Protein 4AWL (pdb70)

CATH classification: 6.10.250.2430

Radius of gyration: 19.03 Å; Cα contacts (8 Å, |Δi|>4): 250; chains: 3; bounding box: 41×59×48 Å

Secondary structure (DSSP, 8-state):
---SSSS-TTTHHHHHHHHHHHHHHHHSS---SS--S-S-HHHHHHHHHS---GGGS-----/--GGGTS--HHHHHHHHHHTS-TT-EE-HHHHHHHHHHHHHHHHHHHHHHHHHHHHTT-SEE-HHHHHHHHHHTT-TTTHHHHHHHTSSS--/-----HHHHHHHHTTSSS--EE-SHHHHHHHHHHHHHHHHHHHHHHHHHHHTT-SEE-HHHHHHHHTT-GGGGGGTTT--

B-factor: mean 79.47, std 23.82, range [16.53, 189.35]

Nearest PDB structures (foldseek):
  4awl-assembly1_B  TM=1.011E+00  e=5.573E-15  Homo sapiens
  6y35-assembly1_B  TM=9.195E-01  e=6.150E-12  Aspergillus fumigatus A1163
  6y37-assembly1_B  TM=9.302E-01  e=1.128E-11  Aspergillus nidulans FGSC A4
  7cvo-assembly1_G-2  TM=9.791E-01  e=4.338E-11  Arabidopsis thaliana
  7c9o-assembly1_B  TM=9.803E-01  e=1.459E-10  Oryza sativa Japonica Group

Structure (mmCIF, N/CA/C/O backbone):
data_4AWL
#
_entry.id   4AWL
#
_cell.length_a   54.700
_cell.length_b   62.560
_cell.length_c   139.680
_cell.angle_alpha   90.00
_cell.angle_beta   90.00
_cell.angle_gamma   90.00
#
_symmetry.space_group_name_H-M   'P 21 21 21'
#
loop_
_entity.id
_entity.type
_entity.pdbx_description
1 polymer 'NUCLEAR TRANSCRIPTION FACTOR Y SUBUNIT ALPHA'
2 polymer 'NUCLEAR TRANSCRIPTION FACTOR Y SUBUNIT BETA'
3 polymer 'NUCLEAR TRANSCRIPTION FACTOR Y SUBUNIT GAMMA'
4 polymer 'HSP70 PROMOTER FRAGMENT'
5 polymer 'HSP70 PROMOTER FRAGMENT'
6 water water
#
loop_
_atom_site.group_PDB
_atom_site.id
_atom_site.type_symbol
_atom_site.label_atom_id
_atom_site.label_alt_id
_atom_site.label_comp_id
_atom_site.label_asym_id
_atom_site.label_entity_id
_atom_site.label_seq_id
_atom_site.pdbx_PDB_ins_code
_atom_site.Cartn_x
_atom_site.Cartn_y
_atom_site.Cartn_z
_atom_site.occupancy
_atom_site.B_iso_or_equiv
_atom_site.auth_seq_id
_atom_site.auth_comp_id
_atom_site.auth_asym_id
_atom_site.auth_atom_id
_atom_site.pdbx_PDB_model_num
ATOM 1 N N . MET A 1 1 ? -5.436 13.716 -3.340 1.00 124.44 232 MET A N 1
ATOM 2 C CA . MET A 1 1 ? -4.317 13.748 -4.274 1.00 118.61 232 MET A CA 1
ATOM 3 C C . MET A 1 1 ? -4.327 15.028 -5.102 1.00 120.39 232 MET A C 1
ATOM 4 O O . MET A 1 1 ? -5.033 15.124 -6.106 1.00 120.93 232 MET A O 1
ATOM 9 N N . GLU A 1 2 ? -3.538 16.009 -4.676 1.00 121.83 233 GLU A N 1
ATOM 10 C CA . GLU A 1 2 ? -3.454 17.285 -5.377 1.00 123.75 233 GLU A CA 1
ATOM 11 C C . GLU A 1 2 ? -2.582 18.277 -4.615 1.00 124.55 233 GLU A C 1
ATOM 12 O O . GLU A 1 2 ? -2.582 18.301 -3.384 1.00 127.21 233 GLU A O 1
ATOM 18 N N . GLU A 1 3 ? -1.840 19.094 -5.355 1.00 123.06 234 GLU A N 1
ATOM 19 C CA . GLU A 1 3 ? -0.963 20.090 -4.751 1.00 124.22 234 GLU A CA 1
ATOM 20 C C . GLU A 1 3 ? -0.425 21.059 -5.799 1.00 122.47 234 GLU A C 1
ATOM 21 O O . GLU A 1 3 ? -0.428 20.760 -6.994 1.00 118.40 234 GLU A O 1
ATOM 27 N N . PRO A 1 4 ? 0.036 22.219 -5.344 1.00 125.75 235 PRO A N 1
ATOM 28 C CA . PRO A 1 4 ? 0.580 23.239 -6.247 1.00 124.83 235 PRO A CA 1
ATOM 29 C C . PRO A 1 4 ? 2.099 23.190 -6.138 1.00 121.35 235 PRO A C 1
ATOM 30 O O . PRO A 1 4 ? 2.679 22.105 -6.075 1.00 117.34 235 PRO A O 1
ATOM 34 N N . LEU A 1 5 ? 2.734 24.358 -6.117 1.00 123.20 236 LEU A N 1
ATOM 35 C CA . LEU A 1 5 ? 4.189 24.448 -6.142 1.00 121.10 236 LEU A CA 1
ATOM 36 C C . LEU A 1 5 ? 4.796 23.978 -4.825 1.00 122.28 236 LEU A C 1
ATOM 37 O O . LEU A 1 5 ? 5.513 24.725 -4.159 1.00 126.91 236 LEU A O 1
ATOM 42 N N . TYR A 1 6 ? 4.504 22.736 -4.454 1.00 118.15 237 TYR A N 1
ATOM 43 C CA . TYR A 1 6 ? 5.033 22.152 -3.192 1.00 117.38 237 TYR A CA 1
ATOM 44 C C . TYR A 1 6 ? 5.809 20.899 -3.616 1.00 110.26 237 TYR A C 1
ATOM 45 O O . TYR A 1 6 ? 5.903 19.909 -2.889 1.00 108.24 237 TYR A O 1
ATOM 54 N N . VAL A 1 7 ? 6.332 20.979 -4.840 1.00 106.44 238 VAL A N 1
ATOM 55 C CA . VAL A 1 7 ? 6.974 19.912 -5.591 1.00 99.73 238 VAL A CA 1
ATOM 56 C C . VAL A 1 7 ? 8.005 20.633 -6.469 1.00 99.86 238 VAL A C 1
ATOM 57 O O . VAL A 1 7 ? 7.916 21.847 -6.653 1.00 103.78 238 VAL A O 1
ATOM 61 N N . ASN A 1 8 ? 8.977 19.904 -7.010 1.00 96.02 239 ASN A N 1
ATOM 62 C CA . ASN A 1 8 ? 9.954 20.504 -7.933 1.00 96.27 239 ASN A CA 1
ATOM 63 C C . ASN A 1 8 ? 9.189 21.395 -8.874 1.00 98.01 239 ASN A C 1
ATOM 64 O O . ASN A 1 8 ? 8.284 20.940 -9.579 1.00 95.83 239 ASN A O 1
ATOM 69 N N . ALA A 1 9 ? 9.541 22.685 -8.896 1.00 102.39 240 ALA A N 1
ATOM 70 C CA . ALA A 1 9 ? 9.059 23.658 -9.871 1.00 104.77 240 ALA A CA 1
ATOM 71 C C . ALA A 1 9 ? 9.154 23.103 -11.296 1.00 101.57 240 ALA A C 1
ATOM 72 O O . ALA A 1 9 ? 8.143 23.008 -12.000 1.00 100.70 240 ALA A O 1
ATOM 74 N N . LYS A 1 10 ? 10.360 22.718 -11.699 1.00 100.10 241 LYS A N 1
ATOM 75 C CA . LYS A 1 10 ? 10.615 22.208 -13.034 1.00 98.03 241 LYS A CA 1
ATOM 76 C C . LYS A 1 10 ? 9.621 21.125 -13.444 1.00 94.39 241 LYS A C 1
ATOM 77 O O . LYS A 1 10 ? 9.098 21.146 -14.561 1.00 94.55 241 LYS A O 1
ATOM 83 N N . GLN A 1 11 ? 9.347 20.204 -12.522 1.00 91.76 242 GLN A N 1
ATOM 84 C CA . GLN A 1 11 ? 8.591 18.979 -12.820 1.00 88.15 242 GLN A CA 1
ATOM 85 C C . GLN A 1 11 ? 7.073 19.096 -12.801 1.00 89.47 242 GLN A C 1
ATOM 86 O O . GLN A 1 11 ? 6.389 18.307 -13.465 1.00 87.87 242 GLN A O 1
ATOM 92 N N . TYR A 1 12 ? 6.564 20.056 -12.020 1.00 93.01 243 TYR A N 1
ATOM 93 C CA . TYR A 1 12 ? 5.127 20.212 -11.705 1.00 94.51 243 TYR A CA 1
ATOM 94 C C . TYR A 1 12 ? 4.133 19.811 -12.810 1.00 93.36 243 TYR A C 1
ATOM 95 O O . TYR A 1 12 ? 3.317 18.894 -12.617 1.00 91.37 243 TYR A O 1
ATOM 104 N N . HIS A 1 13 ? 4.202 20.499 -13.953 1.00 94.56 244 HIS A N 1
ATOM 105 C CA . HIS A 1 13 ? 3.172 20.353 -14.974 1.00 94.85 244 HIS A CA 1
ATOM 106 C C . HIS A 1 13 ? 3.120 18.953 -15.576 1.00 90.39 244 HIS A C 1
ATOM 107 O O . HIS A 1 13 ? 2.039 18.442 -15.879 1.00 90.75 244 HIS A O 1
ATOM 114 N N . ARG A 1 14 ? 4.281 18.335 -15.752 1.00 86.43 245 ARG A N 1
ATOM 115 C CA . ARG A 1 14 ? 4.304 16.965 -16.220 1.00 82.32 245 ARG A CA 1
ATOM 116 C C . ARG A 1 14 ? 3.597 16.046 -15.242 1.00 79.95 245 ARG A C 1
ATOM 117 O O . ARG A 1 14 ? 2.683 15.315 -15.630 1.00 79.96 245 ARG A O 1
ATOM 125 N N . ILE A 1 15 ? 3.983 16.093 -13.973 1.00 78.32 246 ILE A N 1
ATOM 126 C CA . ILE A 1 15 ? 3.367 15.204 -13.007 1.00 76.44 246 ILE A CA 1
ATOM 127 C C . ILE A 1 15 ? 1.868 15.242 -13.221 1.00 79.13 246 ILE A C 1
ATOM 128 O O . ILE A 1 15 ? 1.197 14.202 -13.257 1.00 78.05 246 ILE A O 1
ATOM 133 N N . LEU A 1 16 ? 1.370 16.458 -13.404 1.00 83.03 247 LEU A N 1
ATOM 134 C CA . LEU A 1 16 ? -0.038 16.710 -13.576 1.00 86.60 247 LEU A CA 1
ATOM 135 C C . LEU A 1 16 ? -0.650 15.984 -14.744 1.00 86.04 247 LEU A C 1
ATOM 136 O O . LEU A 1 16 ? -1.673 15.334 -14.589 1.00 87.19 247 LEU A O 1
ATOM 141 N N . LYS A 1 17 ? -0.053 16.098 -15.919 1.00 85.14 248 LYS A N 1
ATOM 142 C CA . LYS A 1 17 ? -0.638 15.414 -17.053 1.00 85.83 248 LYS A CA 1
ATOM 143 C C . LYS A 1 17 ? -0.487 13.903 -16.913 1.00 81.95 248 LYS A C 1
ATOM 144 O O . LYS A 1 17 ? -1.354 13.146 -17.334 1.00 82.86 248 LYS A O 1
ATOM 150 N N . ARG A 1 18 ? 0.598 13.461 -16.292 1.00 78.47 249 ARG A N 1
ATOM 151 C CA . ARG A 1 18 ? 0.785 12.029 -16.066 1.00 75.12 249 ARG A CA 1
ATOM 152 C C . ARG A 1 18 ? -0.217 11.455 -15.075 1.00 76.13 249 ARG A C 1
ATOM 153 O O . ARG A 1 18 ? -0.578 10.283 -15.176 1.00 75.14 249 ARG A O 1
ATOM 161 N N . ARG A 1 19 ? -0.664 12.275 -14.124 1.00 78.71 250 ARG A N 1
ATOM 162 C CA . ARG A 1 19 ? -1.822 11.927 -13.313 1.00 80.84 250 ARG A CA 1
ATOM 163 C C . ARG A 1 19 ? -3.012 11.686 -14.211 1.00 83.52 250 ARG A C 1
ATOM 164 O O . ARG A 1 19 ? -3.747 10.741 -14.006 1.00 83.84 250 ARG A O 1
ATOM 172 N N . GLN A 1 20 ? -3.182 12.531 -15.221 1.00 86.10 251 GLN A N 1
ATOM 173 C CA . GLN A 1 20 ? -4.307 12.401 -16.138 1.00 90.04 251 GLN A CA 1
ATOM 174 C C . GLN A 1 20 ? -4.212 11.109 -16.900 1.00 87.50 251 GLN A C 1
ATOM 175 O O . GLN A 1 20 ? -5.208 10.412 -17.055 1.00 90.07 251 GLN A O 1
ATOM 181 N N . ALA A 1 21 ? -3.016 10.808 -17.394 1.00 83.32 252 ALA A N 1
ATOM 182 C CA . ALA A 1 21 ? -2.814 9.652 -18.248 1.00 81.47 252 ALA A CA 1
ATOM 183 C C . ALA A 1 21 ? -3.228 8.396 -17.507 1.00 80.41 252 ALA A C 1
ATOM 184 O O . ALA A 1 21 ? -4.042 7.613 -17.998 1.00 82.08 252 ALA A O 1
ATOM 186 N N . ARG A 1 22 ? -2.686 8.234 -16.306 1.00 78.38 253 ARG A N 1
ATOM 187 C CA . ARG A 1 22 ? -3.025 7.110 -15.444 1.00 78.09 253 ARG A CA 1
ATOM 188 C C . ARG A 1 22 ? -4.519 7.075 -15.137 1.00 83.18 253 ARG A C 1
ATOM 189 O O . ARG A 1 22 ? -5.192 6.091 -15.424 1.00 84.11 253 ARG A O 1
ATOM 197 N N . ALA A 1 23 ? -5.041 8.166 -14.586 1.00 87.51 254 ALA A N 1
ATOM 198 C CA . ALA A 1 23 ? -6.452 8.234 -14.207 1.00 93.77 254 ALA A CA 1
ATOM 199 C C . ALA A 1 23 ? -7.324 7.806 -15.377 1.00 97.64 254 ALA A C 1
ATOM 200 O O . ALA A 1 23 ? -8.468 7.376 -15.185 1.00 101.85 254 ALA A O 1
ATOM 202 N N . LYS A 1 24 ? -6.763 7.914 -16.583 1.00 97.04 255 LYS A N 1
ATOM 203 C CA . LYS A 1 24 ? -7.406 7.395 -17.781 1.00 100.58 255 LYS A CA 1
ATOM 204 C C . LYS A 1 24 ? -7.264 5.886 -17.785 1.00 98.49 255 LYS A C 1
ATOM 205 O O . LYS A 1 24 ? -8.250 5.171 -17.639 1.00 101.88 255 LYS A O 1
ATOM 211 N N . LEU A 1 25 ? -6.035 5.403 -17.906 1.00 93.87 256 LEU A N 1
ATOM 212 C CA . LEU A 1 25 ? -5.784 3.962 -17.920 1.00 92.16 256 LEU A CA 1
ATOM 213 C C . LEU A 1 25 ? -6.598 3.227 -16.858 1.00 94.56 256 LEU A C 1
ATOM 214 O O . LEU A 1 25 ? -7.199 2.187 -17.145 1.00 96.56 256 LEU A O 1
ATOM 219 N N . GLU A 1 26 ? -6.631 3.794 -15.649 1.00 95.44 257 GLU A N 1
ATOM 220 C CA . GLU A 1 26 ? -7.398 3.241 -14.532 1.00 98.42 257 GLU A CA 1
ATOM 221 C C . GLU A 1 26 ? -8.873 3.203 -14.910 1.00 105.04 257 GLU A C 1
ATOM 222 O O . GLU A 1 26 ? -9.450 2.131 -15.033 1.00 106.82 257 GLU A O 1
ATOM 228 N N . ALA A 1 27 ? -9.465 4.370 -15.129 1.00 109.51 258 ALA A N 1
ATOM 229 C CA . ALA A 1 27 ? -10.859 4.459 -15.537 1.00 117.13 258 ALA A CA 1
ATOM 230 C C . ALA A 1 27 ? -11.220 3.467 -16.654 1.00 119.02 258 ALA A C 1
ATOM 231 O O . ALA A 1 27 ? -12.219 2.744 -16.552 1.00 123.56 258 ALA A O 1
ATOM 233 N N . GLU A 1 28 ? -10.428 3.451 -17.720 1.00 116.48 259 GLU A N 1
ATOM 234 C CA . GLU A 1 28 ? -10.763 2.655 -18.896 1.00 119.17 259 GLU A CA 1
ATOM 235 C C . GLU A 1 28 ? -9.988 1.345 -19.003 1.00 114.28 259 GLU A C 1
ATOM 236 O O . GLU A 1 28 ? -10.455 0.297 -18.559 1.00 115.15 259 GLU A O 1
ATOM 242 N N . GLY A 1 29 ? -8.808 1.418 -19.609 1.00 109.64 260 GLY A N 1
ATOM 243 C CA . GLY A 1 29 ? -8.008 0.246 -19.916 1.00 106.15 260 GLY A CA 1
ATOM 244 C C . GLY A 1 29 ? -7.866 -0.810 -18.835 1.00 103.72 260 GLY A C 1
ATOM 245 O O . GLY A 1 29 ? -8.850 -1.331 -18.311 1.00 107.21 260 GLY A O 1
ATOM 246 N N . LYS A 1 30 ? -6.617 -1.132 -18.518 1.00 97.91 261 LYS A N 1
ATOM 247 C CA . LYS A 1 30 ? -6.290 -2.203 -17.619 1.00 95.52 261 LYS A CA 1
ATOM 248 C C . LYS A 1 30 ? -4.913 -2.026 -16.988 1.00 89.76 261 LYS A C 1
ATOM 249 O O . LYS A 1 30 ? -3.868 -2.264 -17.604 1.00 86.69 261 LYS A O 1
ATOM 255 N N . ILE A 1 31 ? -4.953 -1.535 -15.754 1.00 89.08 262 ILE A N 1
ATOM 256 C CA . ILE A 1 31 ? -3.798 -1.493 -14.856 1.00 84.41 262 ILE A CA 1
ATOM 257 C C . ILE A 1 31 ? -4.018 -2.522 -13.758 1.00 83.86 262 ILE A C 1
ATOM 258 O O . ILE A 1 31 ? -4.895 -2.352 -12.889 1.00 87.05 262 ILE A O 1
ATOM 263 N N . PRO A 1 32 ? -3.232 -3.602 -13.789 1.00 80.01 263 PRO A N 1
ATOM 264 C CA . PRO A 1 32 ? -3.492 -4.664 -12.847 1.00 79.80 263 PRO A CA 1
ATOM 265 C C . PRO A 1 32 ? -3.427 -4.084 -11.451 1.00 79.09 263 PRO A C 1
ATOM 266 O O . PRO A 1 32 ? -2.449 -3.420 -11.096 1.00 76.14 263 PRO A O 1
ATOM 270 N N . LYS A 1 33 ? -4.487 -4.299 -10.687 1.00 82.12 264 LYS A N 1
ATOM 271 C CA . LYS A 1 33 ? -4.595 -3.717 -9.355 1.00 82.80 264 LYS A CA 1
ATOM 272 C C . LYS A 1 33 ? -3.670 -4.401 -8.324 1.00 79.58 264 LYS A C 1
ATOM 273 O O . LYS A 1 33 ? -3.149 -3.753 -7.413 1.00 78.73 264 LYS A O 1
ATOM 279 N N . GLU A 1 34 ? -3.449 -5.701 -8.497 1.00 77.79 265 GLU A N 1
ATOM 280 C CA . GLU A 1 34 ? -2.559 -6.452 -7.627 1.00 74.82 265 GLU A CA 1
ATOM 281 C C . GLU A 1 34 ? -1.662 -7.394 -8.379 1.00 70.26 265 GLU A C 1
ATOM 282 O O . GLU A 1 34 ? -1.983 -7.860 -9.470 1.00 70.36 265 GLU A O 1
ATOM 288 N N . ARG A 1 35 ? -0.541 -7.675 -7.737 1.00 66.46 266 ARG A N 1
ATOM 289 C CA . ARG A 1 35 ? 0.513 -8.506 -8.255 1.00 62.60 266 ARG A CA 1
ATOM 290 C C . ARG A 1 35 ? 0.053 -9.967 -8.277 1.00 63.73 266 ARG A C 1
ATOM 291 O O . ARG A 1 35 ? -0.702 -10.376 -7.406 1.00 66.55 266 ARG A O 1
ATOM 299 N N . ARG A 1 36 ? 0.496 -10.740 -9.269 1.00 61.83 267 ARG A N 1
ATOM 300 C CA . ARG A 1 36 ? 0.196 -12.168 -9.340 1.00 62.94 267 ARG A CA 1
ATOM 301 C C . ARG A 1 36 ? 1.308 -12.906 -8.633 1.00 60.52 267 ARG A C 1
ATOM 302 O O . ARG A 1 36 ? 2.442 -12.469 -8.679 1.00 57.74 267 ARG A O 1
ATOM 310 N N . LYS A 1 37 ? 1.001 -14.048 -8.025 1.00 62.42 268 LYS A N 1
ATOM 311 C CA . LYS A 1 37 ? 2.030 -14.873 -7.370 1.00 61.11 268 LYS A CA 1
ATOM 312 C C . LYS A 1 37 ? 3.074 -15.352 -8.351 1.00 58.24 268 LYS A C 1
ATOM 313 O O . LYS A 1 37 ? 4.250 -15.320 -8.037 1.00 5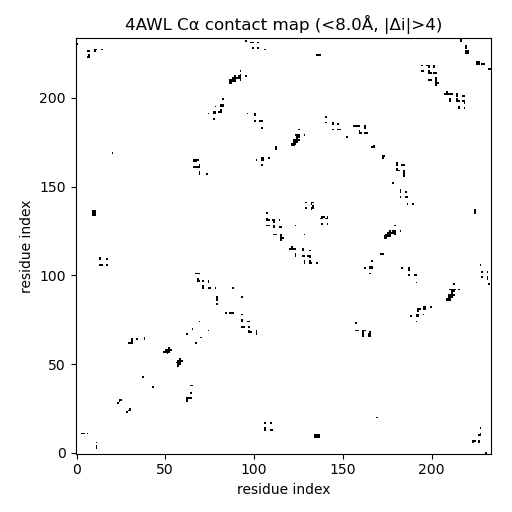6.98 268 LYS A O 1
ATOM 319 N N . TYR A 1 38 ? 2.644 -15.830 -9.512 1.00 58.31 269 TYR A N 1
ATOM 320 C CA . TYR A 1 38 ? 3.566 -16.126 -10.596 1.00 56.20 269 TYR A CA 1
ATOM 321 C C . TYR A 1 38 ? 3.088 -15.547 -11.933 1.00 56.85 269 TYR A C 1
ATOM 322 O O . TYR A 1 38 ? 1.967 -15.044 -12.044 1.00 59.36 269 TYR A O 1
ATOM 331 N N . LEU A 1 39 ? 3.930 -15.631 -12.952 1.00 55.46 270 LEU A N 1
ATOM 332 C CA . LEU A 1 39 ? 3.702 -14.885 -14.169 1.00 55.73 270 LEU A CA 1
ATOM 333 C C . LEU A 1 39 ? 3.324 -15.745 -15.367 1.00 58.70 270 LEU A C 1
ATOM 334 O O . LEU A 1 39 ? 2.716 -15.266 -16.325 1.00 60.45 270 LEU A O 1
ATOM 339 N N . HIS A 1 40 ? 3.712 -17.014 -15.313 1.00 59.68 271 HIS A N 1
ATOM 340 C CA . HIS A 1 40 ? 3.573 -17.926 -16.426 1.00 62.42 271 HIS A CA 1
ATOM 341 C C . HIS A 1 40 ? 3.221 -19.270 -15.888 1.00 64.16 271 HIS A C 1
ATOM 342 O O . HIS A 1 40 ? 3.877 -19.773 -14.988 1.00 62.68 271 HIS A O 1
ATOM 349 N N . GLU A 1 41 ? 2.193 -19.875 -16.452 1.00 67.83 272 GLU A N 1
ATOM 350 C CA . GLU A 1 41 ? 1.760 -21.138 -15.931 1.00 70.10 272 GLU A CA 1
ATOM 351 C C . GLU A 1 41 ? 2.899 -22.140 -16.033 1.00 69.44 272 GLU A C 1
ATOM 352 O O . GLU A 1 41 ? 3.171 -22.848 -15.074 1.00 69.13 272 GLU A O 1
ATOM 358 N N . SER A 1 42 ? 3.592 -22.157 -17.171 1.00 69.58 273 SER A N 1
ATOM 359 C CA . SER A 1 42 ? 4.617 -23.171 -17.423 1.00 70.44 273 SER A CA 1
ATOM 360 C C . SER A 1 42 ? 5.833 -23.081 -16.512 1.00 67.37 273 SER A C 1
ATOM 361 O O . SER A 1 42 ? 6.272 -24.086 -15.965 1.00 68.51 273 SER A O 1
ATOM 364 N N . ARG A 1 43 ? 6.376 -21.890 -16.333 1.00 64.46 274 ARG A N 1
ATOM 365 C CA . ARG A 1 43 ? 7.460 -21.716 -15.368 1.00 62.48 274 ARG A CA 1
ATOM 366 C C . ARG A 1 43 ? 7.082 -22.094 -13.929 1.00 62.17 274 ARG A C 1
ATOM 367 O O . ARG A 1 43 ? 7.935 -22.301 -13.069 1.00 61.26 274 ARG A O 1
ATOM 375 N N . HIS A 1 44 ? 5.797 -22.168 -13.661 1.00 63.52 275 HIS A N 1
ATOM 376 C CA . HIS A 1 44 ? 5.384 -22.550 -12.354 1.00 63.89 275 HIS A CA 1
ATOM 377 C C . HIS A 1 44 ? 5.459 -24.061 -12.292 1.00 66.58 275 HIS A C 1
ATOM 378 O O . HIS A 1 44 ? 5.981 -24.618 -11.331 1.00 66.64 275 HIS A O 1
ATOM 385 N N . ARG A 1 45 ? 4.956 -24.718 -13.337 1.00 69.32 276 ARG A N 1
ATOM 386 C CA . ARG A 1 45 ? 4.901 -26.170 -13.388 1.00 72.36 276 ARG A CA 1
ATOM 387 C C . ARG A 1 45 ? 6.306 -26.741 -13.409 1.00 71.25 276 ARG A C 1
ATOM 388 O O . ARG A 1 45 ? 6.551 -27.816 -12.865 1.00 72.80 276 ARG A O 1
ATOM 396 N N . HIS A 1 46 ? 7.227 -25.997 -14.017 1.00 68.80 277 HIS A N 1
ATOM 397 C CA . HIS A 1 46 ? 8.612 -26.434 -14.168 1.00 68.69 277 HIS A CA 1
ATOM 398 C C . HIS A 1 46 ? 9.378 -26.272 -12.864 1.00 66.49 277 HIS A C 1
ATOM 399 O O . HIS A 1 46 ? 10.205 -27.107 -12.517 1.00 67.99 277 HIS A O 1
ATOM 406 N N . ALA A 1 47 ? 9.090 -25.202 -12.135 1.00 63.51 278 ALA A N 1
ATOM 407 C CA . ALA A 1 47 ? 9.719 -24.961 -10.844 1.00 61.53 278 ALA A CA 1
ATOM 408 C C . ALA A 1 47 ? 9.216 -25.990 -9.861 1.00 63.60 278 ALA A C 1
ATOM 409 O O . ALA A 1 47 ? 9.927 -26.425 -8.961 1.00 64.23 278 ALA A O 1
ATOM 411 N N . MET A 1 48 ? 7.966 -26.378 -10.042 1.00 65.16 279 MET A N 1
ATOM 412 C CA . MET A 1 48 ? 7.368 -27.345 -9.174 1.00 67.69 279 MET A CA 1
ATOM 413 C C . MET A 1 48 ? 7.907 -28.731 -9.473 1.00 70.39 279 MET A C 1
ATOM 414 O O . MET A 1 48 ? 7.892 -29.594 -8.602 1.00 72.54 279 MET A O 1
ATOM 419 N N . ALA A 1 49 ? 8.391 -28.926 -10.703 1.00 70.56 280 ALA A N 1
ATOM 420 C CA . ALA A 1 49 ? 8.875 -30.232 -11.192 1.00 73.32 280 ALA A CA 1
ATOM 421 C C . ALA A 1 49 ? 10.317 -30.542 -10.793 1.00 72.88 280 ALA A C 1
ATOM 422 O O . ALA A 1 49 ? 10.630 -31.668 -10.453 1.00 75.47 280 ALA A O 1
ATOM 424 N N . ARG A 1 50 ? 11.175 -29.527 -10.827 1.00 70.11 281 ARG A N 1
ATOM 425 C CA . ARG A 1 50 ? 12.612 -29.660 -10.576 1.00 70.39 281 ARG A CA 1
ATOM 426 C C . ARG A 1 50 ? 12.942 -30.444 -9.321 1.00 72.12 281 ARG A C 1
ATOM 427 O O . ARG A 1 50 ? 12.350 -30.229 -8.263 1.00 71.04 281 ARG A O 1
ATOM 435 N N . LYS A 1 51 ? 13.892 -31.360 -9.458 1.00 75.34 282 LYS A N 1
ATOM 436 C CA . LYS A 1 51 ? 14.370 -32.148 -8.336 1.00 78.46 282 LYS A CA 1
ATOM 437 C C . LYS A 1 51 ? 15.081 -31.139 -7.468 1.00 76.48 282 LYS A C 1
ATOM 438 O O . LYS A 1 51 ? 15.663 -30.198 -7.999 1.00 74.23 282 LYS A O 1
ATOM 444 N N . ARG A 1 52 ? 15.009 -31.312 -6.150 1.00 77.81 283 ARG A N 1
ATOM 445 C CA . ARG A 1 52 ? 15.658 -30.376 -5.226 1.00 77.24 283 ARG A CA 1
ATOM 446 C C . ARG A 1 52 ? 16.728 -31.030 -4.381 1.00 81.16 283 ARG A C 1
ATOM 447 O O . ARG A 1 52 ? 16.549 -32.160 -3.913 1.00 84.41 283 ARG A O 1
ATOM 455 N N . GLY A 1 53 ? 17.838 -30.312 -4.191 1.00 81.47 284 GLY A N 1
ATOM 456 C CA . GLY A 1 53 ? 18.911 -30.754 -3.304 1.00 85.26 284 GLY A CA 1
ATOM 457 C C . GLY A 1 53 ? 18.564 -30.480 -1.852 1.00 86.19 284 GLY A C 1
ATOM 458 O O . GLY A 1 53 ? 17.409 -30.177 -1.518 1.00 84.04 284 GLY A O 1
ATOM 459 N N . GLU A 1 54 ? 19.566 -30.591 -0.982 1.00 90.11 285 GLU A N 1
ATOM 460 C CA . GLU A 1 54 ? 19.386 -30.281 0.444 1.00 92.31 285 GLU A CA 1
ATOM 461 C C . GLU A 1 54 ? 19.275 -28.764 0.624 1.00 89.25 285 GLU A C 1
ATOM 462 O O . GLU A 1 54 ? 19.929 -27.991 -0.085 1.00 87.75 285 GLU A O 1
ATOM 468 N N . GLY A 1 55 ? 18.428 -28.348 1.561 1.00 89.05 286 GLY A N 1
ATOM 469 C CA . GLY A 1 55 ? 18.198 -26.928 1.822 1.00 86.13 286 GLY A CA 1
ATOM 470 C C . GLY A 1 55 ? 17.122 -26.330 0.943 1.00 81.43 286 GLY A C 1
ATOM 471 O O . GLY A 1 55 ? 16.975 -25.115 0.894 1.00 79.17 286 GLY A O 1
ATOM 472 N N . GLY A 1 56 ? 16.373 -27.179 0.247 1.00 80.50 287 GLY A N 1
ATOM 473 C CA . GLY A 1 56 ? 15.344 -26.704 -0.664 1.00 76.89 287 GLY A CA 1
ATOM 474 C C . GLY A 1 56 ? 15.852 -26.034 -1.929 1.00 74.13 287 GLY A C 1
ATOM 475 O O . GLY A 1 56 ? 15.051 -25.570 -2.740 1.00 71.42 287 GLY A O 1
ATOM 476 N N . ARG A 1 57 ? 17.172 -25.989 -2.104 1.00 75.49 288 ARG A N 1
ATOM 477 C CA . ARG A 1 57 ? 17.824 -25.505 -3.331 1.00 74.47 288 ARG A CA 1
ATOM 478 C C . ARG A 1 57 ? 17.675 -26.562 -4.453 1.00 75.88 288 ARG A C 1
ATOM 479 O O . ARG A 1 57 ? 17.005 -27.571 -4.268 1.00 77.50 288 ARG A O 1
ATOM 487 N N . PHE A 1 58 ? 18.302 -26.349 -5.610 1.00 76.20 289 PHE A N 1
ATOM 488 C CA . PHE A 1 58 ? 17.931 -27.011 -6.858 1.00 76.67 289 PHE A CA 1
ATOM 489 C C . PHE A 1 58 ? 18.645 -28.359 -6.737 1.00 81.56 289 PHE A C 1
ATOM 490 O O . PHE A 1 58 ? 17.982 -29.375 -6.515 1.00 83.30 289 PHE A O 1
ATOM 498 N N . PHE A 1 59 ? 19.966 -28.360 -6.882 1.00 84.59 290 PHE A N 1
ATOM 499 C CA . PHE A 1 59 ? 20.747 -29.587 -6.788 1.00 89.52 290 PHE A CA 1
ATOM 500 C C . PHE A 1 59 ? 22.069 -28.983 -7.251 1.00 91.48 290 PHE A C 1
ATOM 501 O O . PHE A 1 59 ? 22.132 -27.809 -7.615 1.00 89.29 290 PHE A O 1
ATOM 509 N N . SER A 1 60 ? 23.122 -29.793 -7.235 1.00 96.61 291 SER A N 1
ATOM 510 C CA . SER A 1 60 ? 24.328 -29.800 -8.054 1.00 100.59 291 SER A CA 1
ATOM 511 C C . SER A 1 60 ? 25.018 -31.160 -8.011 1.00 106.60 291 SER A C 1
ATOM 512 O O . SER A 1 60 ? 24.805 -31.946 -7.088 1.00 108.09 291 SER A O 1
ATOM 515 N N . PRO A 1 61 ? 25.844 -31.430 -9.016 1.00 110.68 292 PRO A N 1
ATOM 516 C CA . PRO A 1 61 ? 26.571 -32.701 -9.096 1.00 116.85 292 PRO A CA 1
ATOM 517 C C . PRO A 1 61 ? 27.398 -32.960 -7.841 1.00 120.58 292 PRO A C 1
ATOM 518 O O . PRO A 1 61 ? 27.496 -32.088 -6.977 1.00 119.04 292 PRO A O 1
ATOM 522 N N . LYS A 1 62 ? 27.984 -34.149 -7.747 1.00 125.92 293 LYS A N 1
ATOM 523 C CA . LYS A 1 62 ? 28.815 -34.519 -6.572 1.00 130.03 293 LYS A CA 1
ATOM 524 C C . LYS A 1 62 ? 30.143 -35.190 -6.961 1.00 137.22 293 LYS A C 1
ATOM 525 O O . LYS A 1 62 ? 30.890 -35.669 -6.106 1.00 141.53 293 LYS A O 1
ATOM 531 N N . PHE B 2 3 ? -3.734 -6.086 -19.452 1.00 92.21 50 PHE B N 1
ATOM 532 C CA . PHE B 2 3 ? -2.279 -5.729 -19.482 1.00 85.37 50 PHE B CA 1
ATOM 533 C C . PHE B 2 3 ? -1.464 -6.464 -18.459 1.00 81.01 50 PHE B C 1
ATOM 534 O O . PHE B 2 3 ? -1.642 -6.270 -17.264 1.00 80.05 50 PHE B O 1
ATOM 542 N N . ARG B 2 4 ? -0.557 -7.298 -18.956 1.00 78.72 51 ARG B N 1
ATOM 543 C CA . ARG B 2 4 ? 0.262 -8.148 -18.114 1.00 75.33 51 ARG B CA 1
ATOM 544 C C . ARG B 2 4 ? 1.366 -7.358 -17.460 1.00 68.50 51 ARG B C 1
ATOM 545 O O . ARG B 2 4 ? 1.720 -6.280 -17.896 1.00 66.25 51 ARG B O 1
ATOM 553 N N . GLU B 2 5 ? 1.913 -7.920 -16.403 1.00 65.95 52 GLU B N 1
ATOM 554 C CA . GLU B 2 5 ? 3.009 -7.320 -15.657 1.00 60.55 52 GLU B CA 1
ATOM 555 C C . GLU B 2 5 ? 4.248 -7.254 -16.533 1.00 56.70 52 GLU B C 1
ATOM 556 O O . GLU B 2 5 ? 4.994 -6.283 -16.493 1.00 53.04 52 GLU B O 1
ATOM 562 N N . GLN B 2 6 ? 4.452 -8.294 -17.336 1.00 58.00 53 GLN B N 1
ATOM 563 C CA . GLN B 2 6 ? 5.619 -8.362 -18.195 1.00 55.89 53 GLN B CA 1
ATOM 564 C C . GLN B 2 6 ? 5.545 -7.357 -19.339 1.00 56.85 53 GLN B C 1
ATOM 565 O O . GLN B 2 6 ? 6.555 -7.092 -19.995 1.00 56.04 53 GLN B O 1
ATOM 571 N N . ASP B 2 7 ? 4.355 -6.806 -19.579 1.00 59.28 54 ASP B N 1
ATOM 572 C CA . ASP B 2 7 ? 4.182 -5.801 -20.610 1.00 60.04 54 ASP B CA 1
ATOM 573 C C . ASP B 2 7 ? 4.450 -4.384 -20.099 1.00 56.66 54 ASP B C 1
ATOM 574 O O . ASP B 2 7 ? 4.488 -3.463 -20.891 1.00 57.12 54 ASP B O 1
ATOM 579 N N . ILE B 2 8 ? 4.632 -4.183 -18.795 1.00 54.00 55 ILE B N 1
ATOM 580 C CA . ILE B 2 8 ? 4.718 -2.808 -18.272 1.00 51.86 55 ILE B CA 1
ATOM 581 C C . ILE B 2 8 ? 5.802 -2.534 -17.211 1.00 48.89 55 ILE B C 1
ATOM 582 O O . ILE B 2 8 ? 5.914 -1.403 -16.700 1.00 48.10 55 ILE B O 1
ATOM 587 N N . TYR B 2 9 ? 6.582 -3.559 -16.872 1.00 47.72 56 TYR B N 1
ATOM 588 C CA . TYR B 2 9 ? 7.724 -3.383 -15.991 1.00 44.92 56 TYR B CA 1
ATOM 589 C C . TYR B 2 9 ? 8.909 -4.066 -16.556 1.00 44.16 56 TYR B C 1
ATOM 590 O O . TYR B 2 9 ? 8.797 -5.033 -17.308 1.00 45.81 56 TYR B O 1
ATOM 599 N N . LEU B 2 10 ? 10.064 -3.589 -16.142 1.00 42.56 57 LEU B N 1
ATOM 600 C CA . LEU B 2 10 ? 11.301 -4.276 -16.463 1.00 42.51 57 LEU B CA 1
ATOM 601 C C . LEU B 2 10 ? 11.392 -5.565 -15.662 1.00 42.43 57 LEU B C 1
ATOM 602 O O . LEU B 2 10 ? 10.778 -5.682 -14.612 1.00 41.80 57 LEU B O 1
ATOM 607 N N . PRO B 2 11 ? 12.126 -6.557 -16.172 1.00 43.74 58 PRO B N 1
ATOM 608 C CA . PRO B 2 11 ? 12.171 -7.787 -15.432 1.00 44.48 58 PRO B CA 1
ATOM 609 C C . PRO B 2 11 ? 12.712 -7.518 -14.049 1.00 42.95 58 PRO B C 1
ATOM 610 O O . PRO B 2 11 ? 13.628 -6.702 -13.864 1.00 41.78 58 PRO B O 1
ATOM 614 N N . ILE B 2 12 ? 12.127 -8.189 -13.070 1.00 43.66 59 ILE B N 1
ATOM 615 C CA . ILE B 2 12 ? 12.473 -7.905 -11.689 1.00 42.15 59 ILE B CA 1
ATOM 616 C C . ILE B 2 12 ? 13.912 -8.285 -11.406 1.00 41.89 59 ILE B C 1
ATOM 617 O O . ILE B 2 12 ? 14.582 -7.637 -10.630 1.00 41.39 59 ILE B O 1
ATOM 622 N N . ALA B 2 13 ? 14.400 -9.322 -12.053 1.00 43.64 60 ALA B N 1
ATOM 623 C CA . ALA B 2 13 ? 15.715 -9.811 -11.701 1.00 44.78 60 ALA B CA 1
ATOM 624 C C . ALA B 2 13 ? 16.780 -8.896 -12.285 1.00 44.37 60 ALA B C 1
ATOM 625 O O . ALA B 2 13 ? 17.875 -8.745 -11.730 1.00 44.75 60 ALA B O 1
ATOM 627 N N . ASN B 2 14 ? 16.427 -8.254 -13.386 1.00 43.88 61 ASN B N 1
ATOM 628 C CA . ASN B 2 14 ? 17.295 -7.281 -13.970 1.00 44.31 61 ASN B CA 1
ATOM 629 C C . ASN B 2 14 ? 17.325 -6.080 -13.044 1.00 42.34 61 ASN B C 1
ATOM 630 O O . ASN B 2 14 ? 18.360 -5.456 -12.812 1.00 43.23 61 ASN B O 1
ATOM 635 N N . VAL B 2 15 ? 16.196 -5.781 -12.451 1.00 40.47 62 VAL B N 1
ATOM 636 C CA . VAL B 2 15 ? 16.188 -4.663 -11.568 1.00 39.64 62 VAL B CA 1
ATOM 637 C C . VAL B 2 15 ? 16.969 -4.959 -10.297 1.00 40.96 62 VAL B C 1
ATOM 638 O O . VAL B 2 15 ? 17.786 -4.139 -9.853 1.00 41.50 62 VAL B O 1
ATOM 642 N N . ALA B 2 16 ? 16.738 -6.136 -9.719 1.00 42.31 63 ALA B N 1
ATOM 643 C CA . ALA B 2 16 ? 17.395 -6.461 -8.463 1.00 43.91 63 ALA B CA 1
ATOM 644 C C . ALA B 2 16 ? 18.897 -6.436 -8.695 1.00 46.26 63 ALA B C 1
ATOM 645 O O . ALA B 2 16 ? 19.622 -5.825 -7.904 1.00 47.26 63 ALA B O 1
ATOM 647 N N . ARG B 2 17 ? 19.341 -7.039 -9.806 1.00 47.72 64 ARG B N 1
ATOM 648 C CA . ARG B 2 17 ? 20.768 -7.130 -10.130 1.00 50.72 64 ARG B CA 1
ATOM 649 C C . ARG B 2 17 ? 21.436 -5.804 -9.924 1.00 50.92 64 ARG B C 1
ATOM 650 O O . ARG B 2 17 ? 22.356 -5.679 -9.146 1.00 52.68 64 ARG B O 1
ATOM 658 N N . ILE B 2 18 ? 20.925 -4.801 -10.606 1.00 50.30 65 ILE B N 1
ATOM 659 C CA . ILE B 2 18 ? 21.421 -3.457 -10.477 1.00 51.62 65 ILE B CA 1
ATOM 660 C C . ILE B 2 18 ? 21.274 -2.935 -9.074 1.00 51.13 65 ILE B C 1
ATOM 661 O O . ILE B 2 18 ? 22.212 -2.378 -8.545 1.00 53.62 65 ILE B O 1
ATOM 666 N N . MET B 2 19 ? 20.107 -3.098 -8.466 1.00 49.37 66 MET B N 1
ATOM 667 C CA . MET B 2 19 ? 19.950 -2.658 -7.079 1.00 50.19 66 MET B CA 1
ATOM 668 C C . MET B 2 19 ? 21.084 -3.210 -6.245 1.00 52.48 66 MET B C 1
ATOM 669 O O . MET B 2 19 ? 21.780 -2.461 -5.566 1.00 54.50 66 MET B O 1
ATOM 674 N N . LYS B 2 20 ? 21.294 -4.518 -6.346 1.00 52.92 67 LYS B N 1
ATOM 675 C CA . LYS B 2 20 ? 22.236 -5.212 -5.503 1.00 55.77 67 LYS B CA 1
ATOM 676 C C . LYS B 2 20 ? 23.635 -4.657 -5.715 1.00 59.01 67 LYS B C 1
ATOM 677 O O . LYS B 2 20 ? 24.439 -4.665 -4.788 1.00 61.99 67 LYS B O 1
ATOM 683 N N . ASN B 2 21 ? 23.921 -4.136 -6.909 1.00 59.31 68 ASN B N 1
ATOM 684 C CA . ASN B 2 21 ? 25.242 -3.517 -7.181 1.00 63.36 68 ASN B CA 1
ATOM 685 C C . ASN B 2 21 ? 25.488 -2.217 -6.443 1.00 63.79 68 ASN B C 1
ATOM 686 O O . ASN B 2 21 ? 26.627 -1.859 -6.155 1.00 68.13 68 ASN B O 1
ATOM 691 N N . ALA B 2 22 ? 24.408 -1.521 -6.142 1.00 59.62 69 ALA B N 1
ATOM 692 C CA . ALA B 2 22 ? 24.501 -0.232 -5.536 1.00 60.56 69 ALA B CA 1
ATOM 693 C C . ALA B 2 22 ? 24.859 -0.290 -4.064 1.00 62.11 69 ALA B C 1
ATOM 694 O O . ALA B 2 22 ? 25.085 0.749 -3.440 1.00 65.05 69 ALA B O 1
ATOM 696 N N . ILE B 2 23 ? 24.913 -1.485 -3.492 1.00 60.67 70 ILE B N 1
ATOM 697 C CA . ILE B 2 23 ? 24.992 -1.583 -2.039 1.00 61.21 70 ILE B CA 1
ATOM 698 C C . ILE B 2 23 ? 26.078 -2.486 -1.513 1.00 63.94 70 ILE B C 1
ATOM 699 O O . ILE B 2 23 ? 26.743 -3.188 -2.283 1.00 64.53 70 ILE B O 1
ATOM 704 N N . PRO B 2 24 ? 26.268 -2.456 -0.185 1.00 66.07 71 PRO B N 1
ATOM 705 C CA . PRO B 2 24 ? 27.179 -3.374 0.436 1.00 69.51 71 PRO B CA 1
ATOM 706 C C . PRO B 2 24 ? 26.884 -4.774 -0.046 1.00 67.57 71 PRO B C 1
ATOM 707 O O . PRO B 2 24 ? 25.725 -5.205 -0.100 1.00 63.13 71 PRO B O 1
ATOM 711 N N . GLN B 2 25 ? 27.953 -5.458 -0.431 1.00 71.50 72 GLN B N 1
ATOM 712 C CA . GLN B 2 25 ? 27.844 -6.757 -1.060 1.00 70.95 72 GLN B CA 1
ATOM 713 C C . GLN B 2 25 ? 27.176 -7.748 -0.097 1.00 69.55 72 GLN B C 1
ATOM 714 O O . GLN B 2 25 ? 26.561 -8.723 -0.528 1.00 67.25 72 GLN B O 1
ATOM 720 N N . THR B 2 26 ? 27.298 -7.457 1.205 1.00 71.42 73 THR B N 1
ATOM 721 C CA . THR B 2 26 ? 26.801 -8.301 2.303 1.00 71.11 73 THR B CA 1
ATOM 722 C C . THR B 2 26 ? 25.324 -8.066 2.510 1.00 66.33 73 THR B C 1
ATOM 723 O O . THR B 2 26 ? 24.649 -8.901 3.114 1.00 65.66 73 THR B O 1
ATOM 727 N N . GLY B 2 27 ? 24.846 -6.923 1.999 1.00 63.48 74 GLY B N 1
ATOM 728 C CA . GLY B 2 27 ? 23.484 -6.403 2.235 1.00 59.44 74 GLY B CA 1
ATOM 729 C C . GLY B 2 27 ? 22.317 -7.216 1.699 1.00 55.43 74 GLY B C 1
ATOM 730 O O . GLY B 2 27 ? 22.508 -8.154 0.925 1.00 55.43 74 GLY B O 1
ATOM 731 N N . LYS B 2 28 ? 21.105 -6.864 2.124 1.00 52.89 75 LYS B N 1
ATOM 732 C CA . LYS B 2 28 ? 19.905 -7.579 1.694 1.00 49.84 75 LYS B CA 1
ATOM 733 C C . LYS B 2 28 ? 18.817 -6.635 1.205 1.00 47.26 75 LYS B C 1
ATOM 734 O O . LYS B 2 28 ? 18.849 -5.442 1.491 1.00 47.67 75 LYS B O 1
ATOM 740 N N . ILE B 2 29 ? 17.870 -7.171 0.446 1.00 45.11 76 ILE B N 1
ATOM 741 C CA . ILE B 2 29 ? 16.809 -6.361 -0.116 1.00 43.65 76 ILE B CA 1
ATOM 742 C C . ILE B 2 29 ? 15.479 -7.048 -0.065 1.00 43.22 76 ILE B C 1
ATOM 743 O O . ILE B 2 29 ? 15.345 -8.154 -0.560 1.00 43.29 76 ILE B O 1
ATOM 748 N N . ALA B 2 30 ? 14.491 -6.360 0.489 1.00 43.75 77 ALA B N 1
ATOM 749 C CA . ALA B 2 30 ? 13.133 -6.851 0.552 1.00 45.19 77 ALA B CA 1
ATOM 750 C C . ALA B 2 30 ? 12.582 -7.108 -0.849 1.00 44.34 77 ALA B C 1
ATOM 751 O O . ALA B 2 30 ? 12.980 -6.430 -1.803 1.00 43.02 77 ALA B O 1
ATOM 753 N N . LYS B 2 31 ? 11.667 -8.074 -0.969 1.00 45.45 78 LYS B N 1
ATOM 754 C CA . LYS B 2 31 ? 10.931 -8.278 -2.204 1.00 45.23 78 LYS B CA 1
ATOM 755 C C . LYS B 2 31 ? 10.112 -7.042 -2.515 1.00 45.04 78 LYS B C 1
ATOM 756 O O . LYS B 2 31 ? 10.011 -6.628 -3.656 1.00 43.35 78 LYS B O 1
ATOM 762 N N . ASP B 2 32 ? 9.529 -6.454 -1.480 1.00 47.71 79 ASP B N 1
ATOM 763 C CA . ASP B 2 32 ? 8.616 -5.358 -1.662 1.00 49.68 79 ASP B CA 1
ATOM 764 C C . ASP B 2 32 ? 9.356 -4.148 -2.054 1.00 47.52 79 ASP B C 1
ATOM 765 O O . ASP B 2 32 ? 8.804 -3.241 -2.673 1.00 47.68 79 ASP B O 1
ATOM 770 N N . ALA B 2 33 ? 10.630 -4.159 -1.697 1.00 46.32 80 ALA B N 1
ATOM 771 C CA . ALA B 2 33 ? 11.546 -3.115 -2.081 1.00 44.92 80 ALA B CA 1
ATOM 772 C C . ALA B 2 33 ? 11.812 -3.208 -3.561 1.00 42.77 80 ALA B C 1
ATOM 773 O O . ALA B 2 33 ? 11.806 -2.188 -4.246 1.00 42.96 80 ALA B O 1
ATOM 775 N N . LYS B 2 34 ? 12.048 -4.417 -4.059 1.00 41.57 81 LYS B N 1
ATOM 776 C CA . LYS B 2 34 ? 12.417 -4.581 -5.449 1.00 40.28 81 LYS B CA 1
ATOM 777 C C . LYS B 2 34 ? 11.216 -4.242 -6.286 1.00 40.65 81 LYS B C 1
ATOM 778 O O . LYS B 2 34 ? 11.296 -3.443 -7.206 1.00 39.87 81 LYS B O 1
ATOM 784 N N . GLU B 2 35 ? 10.085 -4.834 -5.934 1.00 43.05 82 GLU B N 1
ATOM 785 C CA . GLU B 2 35 ? 8.818 -4.549 -6.582 1.00 45.60 82 GLU B CA 1
ATOM 786 C C . GLU B 2 35 ? 8.565 -3.053 -6.739 1.00 45.68 82 GLU B C 1
ATOM 787 O O . GLU B 2 35 ? 8.094 -2.576 -7.775 1.00 45.64 82 GLU B O 1
ATOM 793 N N . CYS B 2 36 ? 8.930 -2.318 -5.708 1.00 46.15 83 CYS B N 1
ATOM 794 C CA . CYS B 2 36 ? 8.738 -0.905 -5.682 1.00 47.60 83 CYS B CA 1
ATOM 795 C C . CYS B 2 36 ? 9.602 -0.144 -6.689 1.00 46.04 83 CYS B C 1
ATOM 796 O O . CYS B 2 36 ? 9.076 0.622 -7.491 1.00 47.37 83 CYS B O 1
ATOM 799 N N . VAL B 2 37 ? 10.916 -0.336 -6.651 1.00 44.37 84 VAL B N 1
ATOM 800 C CA . VAL B 2 37 ? 11.811 0.302 -7.621 1.00 43.21 84 VAL B CA 1
ATOM 801 C C . VAL B 2 37 ? 11.352 -0.048 -9.026 1.00 42.17 84 VAL B C 1
ATOM 802 O O . VAL B 2 37 ? 11.318 0.805 -9.916 1.00 42.53 84 VAL B O 1
ATOM 806 N N . GLN B 2 38 ? 10.977 -1.303 -9.219 1.00 40.92 85 GLN B N 1
ATOM 807 C CA . GLN B 2 38 ? 10.445 -1.715 -10.493 1.00 40.84 85 GLN B CA 1
ATOM 808 C C . GLN B 2 38 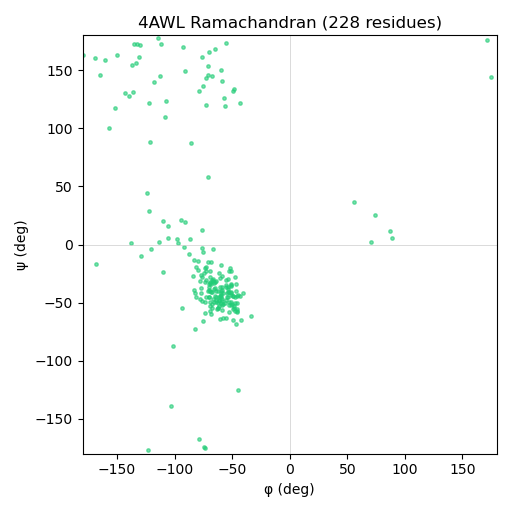? 9.281 -0.832 -10.942 1.00 42.91 85 GLN B C 1
ATOM 809 O O . GLN B 2 38 ? 9.179 -0.502 -12.120 1.00 43.37 85 GLN B O 1
ATOM 815 N N . GLU B 2 39 ? 8.393 -0.463 -10.028 1.00 44.90 86 GLU B N 1
ATOM 816 C CA . GLU B 2 39 ? 7.288 0.413 -10.411 1.00 48.50 86 GLU B CA 1
ATOM 817 C C . GLU B 2 39 ? 7.823 1.799 -10.778 1.00 48.81 86 GLU B C 1
ATOM 818 O O . GLU B 2 39 ? 7.516 2.334 -11.855 1.00 49.52 86 GLU B O 1
ATOM 824 N N . CYS B 2 40 ? 8.638 2.360 -9.882 1.00 48.90 87 CYS B N 1
ATOM 825 C CA . CYS B 2 40 ? 9.333 3.635 -10.106 1.00 49.63 87 CYS B CA 1
ATOM 826 C C . CYS B 2 40 ? 10.006 3.724 -11.455 1.00 48.23 87 CYS B C 1
ATOM 827 O O . CYS B 2 40 ? 9.590 4.492 -12.303 1.00 49.98 87 CYS B O 1
ATOM 830 N N . VAL B 2 41 ? 11.049 2.943 -11.665 1.00 45.65 88 VAL B N 1
ATOM 831 C CA . VAL B 2 41 ? 11.698 2.969 -12.950 1.00 45.46 88 VAL B CA 1
ATOM 832 C C . VAL B 2 41 ? 10.699 3.054 -14.151 1.00 46.26 88 VAL B C 1
ATOM 833 O O . VAL B 2 41 ? 10.919 3.822 -15.091 1.00 47.09 88 VAL B O 1
ATOM 837 N N . SER B 2 42 ? 9.592 2.305 -14.099 1.00 46.28 89 SER B N 1
ATOM 838 C CA . SER B 2 42 ? 8.587 2.379 -15.164 1.00 47.92 89 SER B CA 1
ATOM 839 C C . SER B 2 42 ? 7.965 3.763 -15.216 1.00 50.04 89 SER B C 1
ATOM 840 O O . SER B 2 42 ? 7.751 4.295 -16.299 1.00 51.69 89 SER B O 1
ATOM 843 N N . GLU B 2 43 ? 7.704 4.362 -14.055 1.00 50.58 90 GLU B N 1
ATOM 844 C CA . GLU B 2 43 ? 7.215 5.749 -14.003 1.00 53.02 90 GLU B CA 1
ATOM 845 C C . GLU B 2 43 ? 8.248 6.717 -14.538 1.00 53.38 90 GLU B C 1
ATOM 846 O O . GLU B 2 43 ? 7.897 7.758 -15.096 1.00 56.64 90 GLU B O 1
ATOM 852 N N . PHE B 2 44 ? 9.523 6.390 -14.365 1.00 50.79 91 PHE B N 1
ATOM 853 C CA . PHE B 2 44 ? 10.571 7.320 -14.734 1.00 51.61 91 PHE B CA 1
ATOM 854 C C . PHE B 2 44 ? 10.641 7.350 -16.253 1.00 52.22 91 PHE B C 1
ATOM 855 O O . PHE B 2 44 ? 10.679 8.418 -16.867 1.00 54.26 91 PHE B O 1
ATOM 863 N N . ILE B 2 45 ? 10.597 6.156 -16.838 1.00 50.36 92 ILE B N 1
ATOM 864 C CA . ILE B 2 45 ? 10.535 5.977 -18.277 1.00 51.32 92 ILE B CA 1
ATOM 865 C C . ILE B 2 45 ? 9.392 6.800 -18.827 1.00 54.04 92 ILE B C 1
ATOM 866 O O . ILE B 2 45 ? 9.614 7.662 -19.651 1.00 56.67 92 ILE B O 1
ATOM 871 N N . SER B 2 46 ? 8.173 6.556 -18.354 1.00 54.54 93 SER B N 1
ATOM 872 C CA . SER B 2 46 ? 6.996 7.274 -18.845 1.00 57.71 93 SER B CA 1
ATOM 873 C C . SER B 2 46 ? 7.123 8.767 -18.643 1.00 60.53 93 SER B C 1
ATOM 874 O O . SER B 2 46 ? 6.731 9.539 -19.519 1.00 64.03 93 SER B O 1
ATOM 877 N N . PHE B 2 47 ? 7.686 9.173 -17.508 1.00 59.75 94 PHE B N 1
ATOM 878 C CA . PHE B 2 47 ? 7.796 10.593 -17.161 1.00 63.12 94 PHE B CA 1
ATOM 879 C C . PHE B 2 47 ? 8.640 11.435 -18.142 1.00 65.11 94 PHE B C 1
ATOM 880 O O . PHE B 2 47 ? 8.218 12.511 -18.583 1.00 69.15 94 PHE B O 1
ATOM 888 N N . ILE B 2 48 ? 9.826 10.953 -18.488 1.00 62.81 95 ILE B N 1
ATOM 889 C CA . ILE B 2 48 ? 10.668 11.674 -19.427 1.00 64.88 95 ILE B CA 1
ATOM 890 C C . ILE B 2 48 ? 10.012 11.723 -20.796 1.00 66.61 95 ILE B C 1
ATOM 891 O O . ILE B 2 48 ? 9.966 12.777 -21.448 1.00 70.43 95 ILE B O 1
ATOM 896 N N . THR B 2 49 ? 9.482 10.580 -21.203 1.00 64.15 96 THR B N 1
ATOM 897 C CA . THR B 2 49 ? 8.789 10.460 -22.453 1.00 66.30 96 THR B CA 1
ATOM 898 C C . THR B 2 49 ? 7.741 11.554 -22.641 1.00 70.82 96 THR B C 1
ATOM 899 O O . THR B 2 49 ? 7.910 12.387 -23.518 1.00 74.54 96 THR B O 1
ATOM 903 N N . SER B 2 50 ? 6.689 11.594 -21.822 1.00 71.62 97 SER B N 1
ATOM 904 C CA . SER B 2 50 ? 5.630 12.628 -21.990 1.00 76.85 97 SER B CA 1
ATOM 905 C C . SER B 2 50 ? 6.123 14.065 -22.169 1.00 80.92 97 SER B C 1
ATOM 906 O O . SER B 2 50 ? 5.427 14.874 -22.771 1.00 85.63 97 SER B O 1
ATOM 909 N N . GLU B 2 51 ? 7.292 14.397 -21.625 1.00 80.39 98 GLU B N 1
ATOM 910 C CA . GLU B 2 51 ? 7.901 15.695 -21.913 1.00 84.85 98 GLU B CA 1
ATOM 911 C C . GLU B 2 51 ? 8.498 15.637 -23.318 1.00 85.77 98 GLU B C 1
ATOM 912 O O . GLU B 2 51 ? 8.249 16.524 -24.143 1.00 90.20 98 GLU B O 1
ATOM 918 N N . ALA B 2 52 ? 9.263 14.583 -23.594 1.00 82.01 99 ALA B N 1
ATOM 919 C CA . ALA B 2 52 ? 9.841 14.412 -24.915 1.00 83.45 99 ALA B CA 1
ATOM 920 C C . ALA B 2 52 ? 8.751 14.411 -25.995 1.00 86.08 99 ALA B C 1
ATOM 921 O O . ALA B 2 52 ? 8.848 15.176 -26.957 1.00 90.76 99 ALA B O 1
ATOM 923 N N . SER B 2 53 ? 7.706 13.594 -25.815 1.00 84.27 100 SER B N 1
ATOM 924 C CA . SER B 2 53 ? 6.528 13.576 -26.709 1.00 87.21 100 SER B CA 1
ATOM 925 C C . SER B 2 53 ? 5.902 14.962 -26.897 1.00 93.26 100 SER B C 1
ATOM 926 O O . SER B 2 53 ? 5.512 15.325 -28.006 1.00 96.93 100 SER B O 1
ATOM 929 N N . GLU B 2 54 ? 5.818 15.733 -25.815 1.00 95.03 101 GLU B N 1
ATOM 930 C CA . GLU B 2 54 ? 5.349 17.112 -25.897 1.00 101.78 101 GLU B CA 1
ATOM 931 C C . GLU B 2 54 ? 6.276 17.961 -26.777 1.00 105.52 101 GLU B C 1
ATOM 932 O O . GLU B 2 54 ? 5.821 18.579 -27.733 1.00 110.02 101 GLU B O 1
ATOM 938 N N . ARG B 2 55 ? 7.570 17.968 -26.458 1.00 104.46 102 ARG B N 1
ATOM 939 C CA . ARG B 2 55 ? 8.536 18.782 -27.191 1.00 109.17 102 ARG B CA 1
ATOM 940 C C . ARG B 2 55 ? 8.736 18.272 -28.616 1.00 110.06 102 ARG B C 1
ATOM 941 O O . ARG B 2 55 ? 8.938 19.068 -29.538 1.00 115.10 102 ARG B O 1
ATOM 949 N N . CYS B 2 56 ? 8.657 16.951 -28.794 1.00 105.83 103 CYS B N 1
ATOM 950 C CA . CYS B 2 56 ? 8.830 16.337 -30.116 1.00 107.08 103 CYS B CA 1
ATOM 951 C C . CYS B 2 56 ? 7.682 16.596 -31.099 1.00 110.90 103 CYS B C 1
ATOM 952 O O . CYS B 2 56 ? 7.929 16.783 -32.291 1.00 114.56 103 CYS B O 1
ATOM 955 N N . HIS B 2 57 ? 6.442 16.570 -30.612 1.00 110.88 104 HIS B N 1
ATOM 956 C CA . HIS B 2 57 ? 5.289 16.934 -31.443 1.00 115.65 104 HIS B CA 1
ATOM 957 C C . HIS B 2 57 ? 5.178 18.456 -31.582 1.00 121.37 104 HIS B C 1
ATOM 958 O O . HIS B 2 57 ? 4.718 18.953 -32.615 1.00 126.58 104 HIS B O 1
ATOM 965 N N . GLN B 2 58 ? 5.611 19.185 -30.550 1.00 120.91 105 GLN B N 1
ATOM 966 C CA . GLN B 2 58 ? 5.747 20.648 -30.616 1.00 126.68 105 GLN B CA 1
ATOM 967 C C . GLN B 2 58 ? 6.669 21.228 -31.691 1.00 130.15 105 GLN B C 1
ATOM 968 O O . GLN B 2 58 ? 6.467 22.344 -32.162 1.00 135.67 105 GLN B O 1
ATOM 974 N N . GLU B 2 59 ? 7.664 20.438 -32.088 1.00 126.84 106 GLU B N 1
ATOM 975 C CA . GLU B 2 59 ? 8.536 20.753 -33.218 1.00 130.41 106 GLU B CA 1
ATOM 976 C C . GLU B 2 59 ? 8.076 20.114 -34.532 1.00 131.09 106 GLU B C 1
ATOM 977 O O . GLU B 2 59 ? 8.873 19.967 -35.463 1.00 132.94 106 GLU B O 1
ATOM 983 N N . LYS B 2 60 ? 6.800 19.750 -34.602 1.00 130.24 107 LYS B N 1
ATOM 984 C CA . LYS B 2 60 ? 6.214 19.212 -35.828 1.00 131.98 107 LYS B CA 1
ATOM 985 C C . LYS B 2 60 ? 6.944 17.988 -36.381 1.00 128.58 107 LYS B C 1
ATOM 986 O O . LYS B 2 60 ? 7.055 17.824 -37.596 1.00 132.11 107 LYS B O 1
ATOM 992 N N . ARG B 2 61 ? 7.430 17.129 -35.492 1.00 122.06 108 ARG B N 1
ATOM 993 C CA . ARG B 2 61 ? 8.054 15.873 -35.906 1.00 118.78 108 ARG B CA 1
ATOM 994 C C . ARG B 2 61 ? 7.206 14.709 -35.426 1.00 114.09 108 ARG B C 1
ATOM 995 O O . ARG B 2 61 ? 6.197 14.914 -34.749 1.00 113.51 108 ARG B O 1
ATOM 1003 N N . LYS B 2 62 ? 7.613 13.491 -35.770 1.00 111.41 109 LYS B N 1
ATOM 1004 C CA . LYS B 2 62 ? 6.826 12.302 -35.444 1.00 107.50 109 LYS B CA 1
ATOM 1005 C C . LYS B 2 62 ? 7.619 11.215 -34.752 1.00 101.99 109 LYS B C 1
ATOM 1006 O O . LYS B 2 62 ? 7.050 10.239 -34.267 1.00 98.91 109 LYS B O 1
ATOM 1012 N N . THR B 2 63 ? 8.932 11.373 -34.701 1.00 101.27 110 THR B N 1
ATOM 1013 C CA . THR B 2 63 ? 9.756 10.339 -34.108 1.00 97.17 110 THR B CA 1
ATOM 1014 C C . THR B 2 63 ? 10.558 10.905 -32.962 1.00 94.24 110 THR B C 1
ATOM 1015 O O . THR B 2 63 ? 11.317 11.852 -33.140 1.00 97.61 110 THR B O 1
ATOM 1019 N N . ILE B 2 64 ? 10.381 10.328 -31.783 1.00 88.81 111 ILE B N 1
ATOM 1020 C CA . ILE B 2 64 ? 11.147 10.738 -30.616 1.00 85.97 111 ILE B CA 1
ATOM 1021 C C . ILE B 2 64 ? 12.589 10.235 -30.764 1.00 86.04 111 ILE B C 1
ATOM 1022 O O . ILE B 2 64 ? 12.810 9.021 -30.878 1.00 84.25 111 ILE B O 1
ATOM 1027 N N . ASN B 2 65 ? 13.553 11.166 -30.767 1.00 88.76 112 ASN B N 1
ATOM 1028 C CA . ASN B 2 65 ? 14.983 10.830 -30.927 1.00 89.97 112 ASN B CA 1
ATOM 1029 C C . ASN B 2 65 ? 15.909 11.305 -29.794 1.00 89.21 112 ASN B C 1
ATOM 1030 O O . ASN B 2 65 ? 15.461 11.878 -28.801 1.00 86.76 112 ASN B O 1
ATOM 1035 N N . GLY B 2 66 ? 17.204 11.057 -29.975 1.00 91.79 113 GLY B N 1
ATOM 1036 C CA . GLY B 2 66 ? 18.234 11.417 -28.983 1.00 92.43 113 GLY B CA 1
ATOM 1037 C C . GLY B 2 66 ? 18.118 12.752 -28.317 1.00 94.28 113 GLY B C 1
ATOM 1038 O O . GLY B 2 66 ? 17.901 12.820 -27.108 1.00 91.05 113 GLY B O 1
ATOM 1039 N N . GLU B 2 67 ? 18.242 13.828 -29.091 1.00 100.03 114 GLU B N 1
ATOM 1040 C CA . GLU B 2 67 ? 18.107 15.183 -28.575 1.00 103.46 114 GLU B CA 1
ATOM 1041 C C . GLU B 2 67 ? 16.880 15.350 -27.701 1.00 99.59 114 GLU B C 1
ATOM 1042 O O . GLU B 2 67 ? 16.980 15.943 -26.629 1.00 99.61 114 GLU B O 1
ATOM 1048 N N . ASP B 2 68 ? 15.747 14.819 -28.158 1.00 97.19 115 ASP B N 1
ATOM 1049 C CA . ASP B 2 68 ? 14.466 14.886 -27.446 1.00 94.57 115 ASP B CA 1
ATOM 1050 C C . ASP B 2 68 ? 14.559 14.494 -25.975 1.00 90.52 115 ASP B C 1
ATOM 1051 O O . ASP B 2 68 ? 14.136 15.238 -25.087 1.00 90.91 115 ASP B O 1
ATOM 1056 N N . ILE B 2 69 ? 15.100 13.306 -25.736 1.00 87.08 116 ILE B N 1
ATOM 1057 C CA . ILE B 2 69 ? 15.249 12.788 -24.404 1.00 83.59 116 ILE B CA 1
ATOM 1058 C C . ILE B 2 69 ? 16.070 13.759 -23.608 1.00 86.97 116 ILE B C 1
ATOM 1059 O O . ILE B 2 69 ? 15.602 14.341 -22.632 1.00 87.18 116 ILE B O 1
ATOM 1064 N N . LEU B 2 70 ? 17.309 13.925 -24.044 1.00 90.68 117 LEU B N 1
ATOM 1065 C CA . LEU B 2 70 ? 18.276 14.711 -23.314 1.00 94.57 117 LEU B CA 1
ATOM 1066 C C . LEU B 2 70 ? 17.716 16.072 -22.957 1.00 98.19 117 LEU B C 1
ATOM 1067 O O . LEU B 2 70 ? 17.863 16.527 -21.826 1.00 98.90 117 LEU B O 1
ATOM 1072 N N . PHE B 2 71 ? 17.040 16.697 -23.914 1.00 101.16 118 PHE B N 1
ATOM 1073 C CA . PHE B 2 71 ? 16.388 17.974 -23.668 1.00 105.45 118 PHE B CA 1
ATOM 1074 C C . PHE B 2 71 ? 15.339 17.851 -22.560 1.00 101.94 118 PHE B C 1
ATOM 1075 O O . PHE B 2 71 ? 15.334 18.639 -21.616 1.00 104.57 118 PHE B O 1
ATOM 1083 N N . ALA B 2 72 ? 14.461 16.859 -22.671 1.00 96.85 119 ALA B N 1
ATOM 1084 C CA . ALA B 2 72 ? 13.472 16.599 -21.625 1.00 93.78 119 ALA B CA 1
ATOM 1085 C C . ALA B 2 72 ? 14.139 16.437 -20.250 1.00 92.27 119 ALA B C 1
ATOM 1086 O O . ALA B 2 72 ? 13.628 16.909 -19.233 1.00 93.25 119 ALA B O 1
ATOM 1088 N N . MET B 2 73 ? 15.292 15.786 -20.221 1.00 90.45 120 MET B N 1
ATOM 1089 C CA . MET B 2 73 ? 15.965 15.569 -18.959 1.00 89.18 120 MET B CA 1
ATOM 1090 C C . MET B 2 73 ? 16.484 16.858 -18.375 1.00 94.58 120 MET B C 1
ATOM 1091 O O . MET B 2 73 ? 16.367 17.074 -17.176 1.00 95.13 120 MET B O 1
ATOM 1096 N N . SER B 2 74 ? 17.030 17.733 -19.211 1.00 99.34 121 SER B N 1
ATOM 1097 C CA . SER B 2 74 ? 17.451 19.033 -18.722 1.00 105.40 121 SER B CA 1
ATOM 1098 C C . SER B 2 74 ? 16.243 19.754 -18.122 1.00 106.37 121 SER B C 1
ATOM 1099 O O . SER B 2 74 ? 16.315 20.260 -17.000 1.00 108.68 121 SER B O 1
ATOM 1102 N N . THR B 2 75 ? 15.131 19.745 -18.858 1.00 104.85 122 THR B N 1
ATOM 1103 C CA . THR B 2 75 ? 13.878 20.387 -18.450 1.00 106.50 122 THR B CA 1
ATOM 1104 C C . THR B 2 75 ? 13.380 19.946 -17.059 1.00 103.74 122 THR B C 1
ATOM 1105 O O . THR B 2 75 ? 12.856 20.765 -16.297 1.00 108.12 122 THR B O 1
ATOM 1109 N N . LEU B 2 76 ? 13.563 18.675 -16.715 1.00 97.30 123 LEU B N 1
ATOM 1110 C CA . LEU B 2 76 ? 12.988 18.143 -15.484 1.00 94.37 123 LEU B CA 1
ATOM 1111 C C . LEU B 2 76 ? 13.980 17.917 -14.354 1.00 94.32 123 LEU B C 1
ATOM 1112 O O . LEU B 2 76 ? 13.678 17.222 -13.386 1.00 91.23 123 LEU B O 1
ATOM 1117 N N . GLY B 2 77 ? 15.165 18.503 -14.471 1.00 98.59 124 GLY B N 1
ATOM 1118 C CA . GLY B 2 77 ? 16.141 18.472 -13.380 1.00 100.11 124 GLY B CA 1
ATOM 1119 C C . GLY B 2 77 ? 17.084 17.284 -13.362 1.00 95.71 124 GLY B C 1
ATOM 1120 O O . GLY B 2 77 ? 17.870 17.127 -12.431 1.00 96.87 124 GLY B O 1
ATOM 1121 N N . PHE B 2 78 ? 17.021 16.450 -14.389 1.00 91.45 125 PHE B N 1
ATOM 1122 C CA . PHE B 2 78 ? 17.986 15.378 -14.538 1.00 88.59 125 PHE B CA 1
ATOM 1123 C C . PHE B 2 78 ? 19.148 15.858 -15.370 1.00 93.14 125 PHE B C 1
ATOM 1124 O O . PHE B 2 78 ? 19.889 15.060 -15.930 1.00 91.53 125 PHE B O 1
ATOM 1132 N N . ASP B 2 79 ? 19.306 17.170 -15.460 1.00 99.78 126 ASP B N 1
ATOM 1133 C CA . ASP B 2 79 ? 20.388 17.734 -16.250 1.00 105.79 126 ASP B CA 1
ATOM 1134 C C . ASP B 2 79 ? 21.758 17.130 -15.879 1.00 106.69 126 ASP B C 1
ATOM 1135 O O . ASP B 2 79 ? 22.695 17.169 -16.684 1.00 110.19 126 ASP B O 1
ATOM 1140 N N . SER B 2 80 ? 21.853 16.543 -14.685 1.00 103.91 127 SER B N 1
ATOM 1141 C CA . SER B 2 80 ? 23.089 15.908 -14.240 1.00 104.91 127 SER B CA 1
ATOM 1142 C C . SER B 2 80 ? 23.404 14.613 -15.001 1.00 100.86 127 SER B C 1
ATOM 1143 O O . SER B 2 80 ? 24.571 14.295 -15.232 1.00 103.77 127 SER B O 1
ATOM 1146 N N . TYR B 2 81 ? 22.358 13.878 -15.381 1.00 95.08 128 TYR B N 1
ATOM 1147 C CA . TYR B 2 81 ? 22.483 12.630 -16.160 1.00 91.61 128 TYR B CA 1
ATOM 1148 C C . TYR B 2 81 ? 22.951 12.896 -17.602 1.00 95.30 128 TYR B C 1
ATOM 1149 O O . TYR B 2 81 ? 23.472 11.991 -18.273 1.00 94.72 128 TYR B O 1
ATOM 1158 N N . VAL B 2 82 ? 22.733 14.121 -18.083 1.00 99.47 129 VAL B N 1
ATOM 1159 C CA . VAL B 2 82 ? 22.896 14.436 -19.503 1.00 102.51 129 VAL B CA 1
ATOM 1160 C C . VAL B 2 82 ? 24.177 14.120 -20.293 1.00 106.36 129 VAL B C 1
ATOM 1161 O O . VAL B 2 82 ? 24.111 13.458 -21.337 1.00 104.39 129 VAL B O 1
ATOM 1165 N N . GLU B 2 83 ? 25.326 14.556 -19.778 1.00 112.19 130 GLU B N 1
ATOM 1166 C CA . GLU B 2 83 ? 26.618 14.190 -20.354 1.00 116.92 130 GLU B CA 1
ATOM 1167 C C . GLU B 2 83 ? 26.945 12.695 -20.335 1.00 112.73 130 GLU B C 1
ATOM 1168 O O . GLU B 2 83 ? 27.223 12.136 -21.396 1.00 113.62 130 GLU B O 1
ATOM 1174 N N . PRO B 2 84 ? 26.900 12.038 -19.148 1.00 108.59 131 PRO B N 1
ATOM 1175 C CA . PRO B 2 84 ? 27.269 10.608 -19.086 1.00 105.58 131 PRO B CA 1
ATOM 1176 C C . PRO B 2 84 ? 26.497 9.725 -20.075 1.00 101.06 131 PRO B C 1
ATOM 1177 O O . PRO B 2 84 ? 27.026 8.701 -20.525 1.00 101.33 131 PRO B O 1
ATOM 1181 N N . LEU B 2 85 ? 25.268 10.127 -20.401 1.00 97.44 132 LEU B N 1
ATOM 1182 C CA . LEU B 2 85 ? 24.503 9.492 -21.455 1.00 94.51 132 LEU B CA 1
ATOM 1183 C C . LEU B 2 85 ? 25.131 9.807 -22.790 1.00 100.76 132 LEU B C 1
ATOM 1184 O O . LEU B 2 85 ? 25.507 8.909 -23.530 1.00 101.17 132 LEU B O 1
ATOM 1189 N N . LYS B 2 86 ? 25.252 11.095 -23.086 1.00 106.48 133 LYS B N 1
ATOM 1190 C CA . LYS B 2 86 ? 25.880 11.538 -24.322 1.00 114.32 133 LYS B CA 1
ATOM 1191 C C . LYS B 2 86 ? 27.159 10.755 -24.530 1.00 119.01 133 LYS B C 1
ATOM 1192 O O . LYS B 2 86 ? 27.334 10.099 -25.557 1.00 120.45 133 LYS B O 1
ATOM 1198 N N . LEU B 2 87 ? 28.037 10.811 -23.533 1.00 122.37 134 LEU B N 1
ATOM 1199 C CA . LEU B 2 87 ? 29.248 10.009 -23.532 1.00 127.51 134 LEU B CA 1
ATOM 1200 C C . LEU B 2 87 ? 28.928 8.573 -23.927 1.00 124.00 134 LEU B C 1
ATOM 1201 O O . LEU B 2 87 ? 29.474 8.061 -24.904 1.00 128.32 134 LEU B O 1
ATOM 1206 N N . TYR B 2 88 ? 28.046 7.932 -23.167 1.00 117.43 135 TYR B N 1
ATOM 1207 C CA . TYR B 2 88 ? 27.659 6.553 -23.440 1.00 114.56 135 TYR B CA 1
ATOM 1208 C C . TYR B 2 88 ? 26.896 6.442 -24.756 1.00 115.06 135 TYR B C 1
ATOM 1209 O O . TYR B 2 88 ? 26.545 5.346 -25.191 1.00 116.27 135 TYR B O 1
ATOM 1218 N N . LEU B 2 89 ? 26.643 7.585 -25.385 1.00 115.12 136 LEU B N 1
ATOM 1219 C CA . LEU B 2 89 ? 25.922 7.619 -26.652 1.00 116.47 136 LEU B CA 1
ATOM 1220 C C . LEU B 2 89 ? 26.883 7.702 -27.832 1.00 124.00 136 LEU B C 1
ATOM 1221 O O . LEU B 2 89 ? 26.460 7.759 -28.987 1.00 124.05 136 LEU B O 1
ATOM 1226 N N . GLN B 2 90 ? 28.179 7.711 -27.535 1.00 131.31 137 GLN B N 1
ATOM 1227 C CA . GLN B 2 90 ? 29.202 7.788 -28.570 1.00 140.54 137 GLN B CA 1
ATOM 1228 C C . GLN B 2 90 ? 30.018 6.502 -28.637 1.00 142.82 137 GLN B C 1
ATOM 1229 O O . GLN B 2 90 ? 30.961 6.393 -29.421 1.00 147.19 137 GLN B O 1
ATOM 1235 N N . LYS B 2 91 ? 29.649 5.529 -27.810 1.00 140.98 138 LYS B N 1
ATOM 1236 C CA . LYS B 2 91 ? 30.346 4.249 -27.773 1.00 142.58 138 LYS B CA 1
ATOM 1237 C C . LYS B 2 91 ? 29.383 3.090 -28.004 1.00 136.88 138 LYS B C 1
ATOM 1238 O O . LYS B 2 91 ? 29.435 2.078 -27.305 1.00 131.40 138 LYS B O 1
ATOM 1244 N N . PHE B 2 92 ? 28.504 3.244 -28.989 1.00 138.97 139 PHE B N 1
ATOM 1245 C CA . PHE B 2 92 ? 27.528 2.211 -29.314 1.00 135.15 139 PHE B CA 1
ATOM 1246 C C . PHE B 2 92 ? 26.826 2.483 -30.641 1.00 139.35 139 PHE B C 1
ATOM 1247 O O . PHE B 2 92 ? 26.211 1.590 -31.222 1.00 143.28 139 PHE B O 1
ATOM 1255 N N . ARG B 2 93 ? 26.924 3.721 -31.113 1.00 139.17 140 ARG B N 1
ATOM 1256 C CA . ARG B 2 93 ? 26.340 4.103 -32.405 1.00 141.86 140 ARG B CA 1
ATOM 1257 C C . ARG B 2 93 ? 27.369 4.428 -33.475 1.00 151.32 140 ARG B C 1
ATOM 1258 O O . ARG B 2 93 ? 28.565 4.482 -33.195 1.00 156.42 140 ARG B O 1
ATOM 1266 N N . GLU B 2 94 ? 26.888 4.634 -34.700 1.00 154.36 141 GLU B N 1
ATOM 1267 C CA . GLU B 2 94 ? 27.727 5.071 -35.822 1.00 163.97 141 GLU B CA 1
ATOM 1268 C C . GLU B 2 94 ? 27.024 6.144 -36.665 1.00 165.35 141 GLU B C 1
ATOM 1269 O O . GLU B 2 94 ? 26.137 6.848 -36.173 1.00 159.76 141 GLU B O 1
ATOM 1276 N N . VAL C 3 14 ? 28.451 -3.567 -20.940 1.00 124.73 40 VAL C N 1
ATOM 1277 C CA . VAL C 3 14 ? 28.396 -4.874 -20.304 1.00 125.12 40 VAL C CA 1
ATOM 1278 C C . VAL C 3 14 ? 27.027 -5.057 -19.689 1.00 114.80 40 VAL C C 1
ATOM 1279 O O . VAL C 3 14 ? 26.412 -6.118 -19.766 1.00 113.96 40 VAL C O 1
ATOM 1283 N N . GLN C 3 15 ? 26.559 -3.999 -19.062 1.00 107.97 41 GLN C N 1
ATOM 1284 C CA . GLN C 3 15 ? 25.283 -4.051 -18.426 1.00 98.89 41 GLN C CA 1
ATOM 1285 C C . GLN C 3 15 ? 24.327 -4.018 -19.586 1.00 95.99 41 GLN C C 1
ATOM 1286 O O . GLN C 3 15 ? 24.741 -4.050 -20.733 1.00 100.90 41 GLN C O 1
ATOM 1292 N N . GLU C 3 16 ? 23.041 -3.950 -19.294 1.00 88.29 42 GLU C N 1
ATOM 1293 C CA . GLU C 3 16 ? 22.037 -4.259 -20.265 1.00 85.86 42 GLU C CA 1
ATOM 1294 C C . GLU C 3 16 ? 20.740 -4.063 -19.552 1.00 78.03 42 GLU C C 1
ATOM 1295 O O . GLU C 3 16 ? 20.696 -4.021 -18.335 1.00 75.18 42 GLU C O 1
ATOM 1301 N N . LEU C 3 17 ? 19.686 -3.952 -20.350 1.00 74.90 43 LEU C N 1
ATOM 1302 C CA . LEU C 3 17 ? 18.291 -4.076 -19.982 1.00 68.99 43 LEU C CA 1
ATOM 1303 C C . LEU C 3 17 ? 17.503 -4.252 -21.251 1.00 68.74 43 LEU C C 1
ATOM 1304 O O . LEU C 3 17 ? 17.842 -3.710 -22.262 1.00 70.68 43 LEU C O 1
ATOM 1309 N N . PRO C 3 18 ? 16.447 -5.018 -21.224 1.00 66.99 44 PRO C N 1
ATOM 1310 C CA . PRO C 3 18 ? 15.746 -5.261 -22.468 1.00 68.35 44 PRO C CA 1
ATOM 1311 C C . PRO C 3 18 ? 15.297 -3.985 -23.161 1.00 65.40 44 PRO C C 1
ATOM 1312 O O . PRO C 3 18 ? 14.515 -3.197 -22.609 1.00 61.72 44 PRO C O 1
ATOM 1316 N N . LEU C 3 19 ? 15.809 -3.788 -24.370 1.00 67.39 45 LEU C N 1
ATOM 1317 C CA . LEU C 3 19 ? 15.485 -2.609 -25.123 1.00 65.31 45 LEU C CA 1
ATOM 1318 C C . LEU C 3 19 ? 14.049 -2.712 -25.525 1.00 64.28 45 LEU C C 1
ATOM 1319 O O . LEU C 3 19 ? 13.323 -1.730 -25.476 1.00 61.80 45 LEU C O 1
ATOM 1324 N N . ALA C 3 20 ? 13.644 -3.920 -25.907 1.00 67.06 46 ALA C N 1
ATOM 1325 C CA . ALA C 3 20 ? 12.294 -4.152 -26.391 1.00 67.76 46 ALA C CA 1
ATOM 1326 C C . ALA C 3 20 ? 11.296 -3.742 -25.316 1.00 63.65 46 ALA C C 1
ATOM 1327 O O . ALA C 3 20 ? 10.252 -3.166 -25.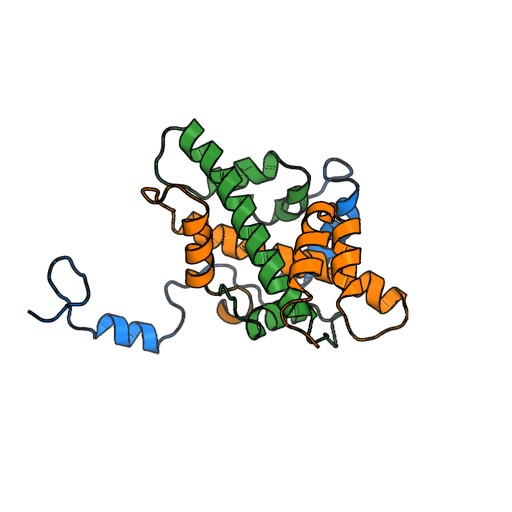609 1.00 63.98 46 ALA C O 1
ATOM 1329 N N . ARG C 3 21 ? 11.641 -3.991 -24.066 1.00 60.34 47 ARG C N 1
ATOM 1330 C CA . ARG C 3 21 ? 10.708 -3.733 -22.998 1.00 57.32 47 ARG C CA 1
ATOM 1331 C C . ARG C 3 21 ? 10.595 -2.266 -22.651 1.00 53.44 47 ARG C C 1
ATOM 1332 O O . ARG C 3 21 ? 9.502 -1.778 -22.382 1.00 53.00 47 ARG C O 1
ATOM 1340 N N . ILE C 3 22 ? 11.739 -1.586 -22.624 1.00 51.48 48 ILE C N 1
ATOM 1341 C CA . ILE C 3 22 ? 11.786 -0.139 -22.495 1.00 49.51 48 ILE C CA 1
ATOM 1342 C C . ILE C 3 22 ? 10.855 0.517 -23.534 1.00 51.45 48 ILE C C 1
ATOM 1343 O O . ILE C 3 22 ? 10.114 1.467 -23.253 1.00 50.76 48 ILE C O 1
ATOM 1348 N N . LYS C 3 23 ? 10.886 -0.011 -24.737 1.00 54.54 49 LYS C N 1
ATOM 1349 C CA . LYS C 3 23 ? 10.044 0.516 -25.760 1.00 57.75 49 LYS C CA 1
ATOM 1350 C C . LYS C 3 23 ? 8.601 0.239 -25.359 1.00 59.57 49 LYS C C 1
ATOM 1351 O O . LYS C 3 23 ? 7.770 1.148 -25.345 1.00 61.25 49 LYS C O 1
ATOM 1357 N N . LYS C 3 24 ? 8.299 -1.001 -24.993 1.00 61.12 50 LYS C N 1
ATOM 1358 C CA . LYS C 3 24 ? 6.898 -1.388 -24.810 1.00 64.31 50 LYS C CA 1
ATOM 1359 C C . LYS C 3 24 ? 6.256 -0.437 -23.821 1.00 62.66 50 LYS C C 1
ATOM 1360 O O . LYS C 3 24 ? 5.071 -0.127 -23.921 1.00 66.22 50 LYS C O 1
ATOM 1366 N N . ILE C 3 25 ? 7.087 0.048 -22.906 1.00 58.23 51 ILE C N 1
ATOM 1367 C CA . ILE C 3 25 ? 6.664 0.884 -21.812 1.00 57.19 51 ILE C CA 1
ATOM 1368 C C . ILE C 3 25 ? 6.432 2.310 -22.284 1.00 58.30 51 ILE C C 1
ATOM 1369 O O . ILE C 3 25 ? 5.423 2.913 -21.951 1.00 60.86 51 ILE C O 1
ATOM 1374 N N . MET C 3 26 ? 7.367 2.855 -23.050 1.00 57.56 52 MET C N 1
ATOM 1375 C CA . MET C 3 26 ? 7.168 4.166 -23.635 1.00 60.01 52 MET C CA 1
ATOM 1376 C C . MET C 3 26 ? 5.852 4.159 -24.412 1.00 64.45 52 MET C C 1
ATOM 1377 O O . MET C 3 26 ? 5.018 5.067 -24.288 1.00 67.41 52 MET C O 1
ATOM 1382 N N . LYS C 3 27 ? 5.652 3.105 -25.187 1.00 65.93 53 LYS C N 1
ATOM 1383 C CA . LYS C 3 27 ? 4.532 3.057 -26.088 1.00 71.15 53 LYS C CA 1
ATOM 1384 C C . LYS C 3 27 ? 3.198 2.763 -25.409 1.00 75.24 53 LYS C C 1
ATOM 1385 O O . LYS C 3 27 ? 2.200 2.484 -26.087 1.00 80.60 53 LYS C O 1
ATOM 1391 N N . LEU C 3 28 ? 3.165 2.840 -24.082 1.00 73.96 54 LEU C N 1
ATOM 1392 C CA . LEU C 3 28 ? 1.891 2.774 -23.361 1.00 79.10 54 LEU C CA 1
ATOM 1393 C C . LEU C 3 28 ? 1.036 4.000 -23.661 1.00 84.62 54 LEU C C 1
ATOM 1394 O O . LEU C 3 28 ? -0.205 3.939 -23.680 1.00 91.18 54 LEU C O 1
ATOM 1399 N N . ASP C 3 29 ? 1.718 5.109 -23.909 1.00 83.17 55 ASP C N 1
ATOM 1400 C CA . ASP C 3 29 ? 1.065 6.340 -24.222 1.00 88.82 55 ASP C CA 1
ATOM 1401 C C . ASP C 3 29 ? 0.610 6.320 -25.687 1.00 92.89 55 ASP C C 1
ATOM 1402 O O . ASP C 3 29 ? 1.364 5.948 -26.590 1.00 90.01 55 ASP C O 1
ATOM 1407 N N . GLU C 3 30 ? -0.642 6.708 -25.905 1.00 100.61 56 GLU C N 1
ATOM 1408 C CA . GLU C 3 30 ? -1.227 6.742 -27.246 1.00 105.99 56 GLU C CA 1
ATOM 1409 C C . GLU C 3 30 ? -0.712 7.903 -28.122 1.00 106.19 56 GLU C C 1
ATOM 1410 O O . GLU C 3 30 ? -0.813 7.865 -29.361 1.00 108.14 56 GLU C O 1
ATOM 1416 N N . ASP C 3 31 ? -0.161 8.923 -27.457 1.00 104.70 57 ASP C N 1
ATOM 1417 C CA . ASP C 3 31 ? 0.391 10.125 -28.105 1.00 105.48 57 ASP C CA 1
ATOM 1418 C C . ASP C 3 31 ? 1.769 9.813 -28.700 1.00 99.09 57 ASP C C 1
ATOM 1419 O O . ASP C 3 31 ? 2.209 10.457 -29.659 1.00 100.45 57 ASP C O 1
ATOM 1424 N N . VAL C 3 32 ? 2.437 8.824 -28.105 1.00 92.60 58 VAL C N 1
ATOM 1425 C CA . VAL C 3 32 ? 3.737 8.357 -28.554 1.00 87.23 58 VAL C CA 1
ATOM 1426 C C . VAL C 3 32 ? 3.927 7.323 -29.635 1.00 87.82 58 VAL C C 1
ATOM 1427 O O . VAL C 3 32 ? 4.063 6.141 -29.327 1.00 87.70 58 VAL C O 1
ATOM 1431 N N . LYS C 3 33 ? 3.978 7.756 -30.890 1.00 89.21 59 LYS C N 1
ATOM 1432 C CA . LYS C 3 33 ? 3.766 6.891 -32.041 1.00 90.92 59 LYS C CA 1
ATOM 1433 C C . LYS C 3 33 ? 4.967 6.215 -32.764 1.00 88.21 59 LYS C C 1
ATOM 1434 O O . LYS C 3 33 ? 4.991 4.993 -32.914 1.00 87.38 59 LYS C O 1
ATOM 1440 N N . MET C 3 34 ? 5.941 7.009 -33.182 1.00 87.82 60 MET C N 1
ATOM 1441 C CA . MET C 3 34 ? 7.217 6.462 -33.655 1.00 85.79 60 MET C CA 1
ATOM 1442 C C . MET C 3 34 ? 8.367 6.805 -32.720 1.00 81.60 60 MET C C 1
ATOM 1443 O O . MET C 3 34 ? 8.374 7.889 -32.135 1.00 81.62 60 MET C O 1
ATOM 1448 N N . ILE C 3 35 ? 9.327 5.893 -32.579 1.00 78.63 61 ILE C N 1
ATOM 1449 C CA . ILE C 3 35 ? 10.432 6.067 -31.633 1.00 75.19 61 ILE C CA 1
ATOM 1450 C C . ILE C 3 35 ? 11.743 5.676 -32.273 1.00 76.50 61 ILE C C 1
ATOM 1451 O O . ILE C 3 35 ? 11.834 4.600 -32.857 1.00 77.56 61 ILE C O 1
ATOM 1456 N N . SER C 3 36 ? 12.756 6.535 -32.148 1.00 77.32 62 SER C N 1
ATOM 1457 C CA . SER C 3 36 ? 14.058 6.278 -32.776 1.00 80.25 62 SER C CA 1
ATOM 1458 C C . SER C 3 36 ? 14.794 5.141 -32.099 1.00 77.80 62 SER C C 1
ATOM 1459 O O . SER C 3 36 ? 14.435 4.730 -31.009 1.00 73.00 62 SER C O 1
ATOM 1462 N N . ALA C 3 37 ? 15.831 4.644 -32.758 1.00 81.88 63 ALA C N 1
ATOM 1463 C CA . ALA C 3 37 ? 16.597 3.524 -32.231 1.00 81.70 63 ALA C CA 1
ATOM 1464 C C . ALA C 3 37 ? 17.394 3.949 -30.999 1.00 79.96 63 ALA C C 1
ATOM 1465 O O . ALA C 3 37 ? 17.285 3.325 -29.952 1.00 76.39 63 ALA C O 1
ATOM 1467 N N . GLU C 3 38 ? 18.173 5.019 -31.125 1.00 83.27 64 GLU C N 1
ATOM 1468 C CA . GLU 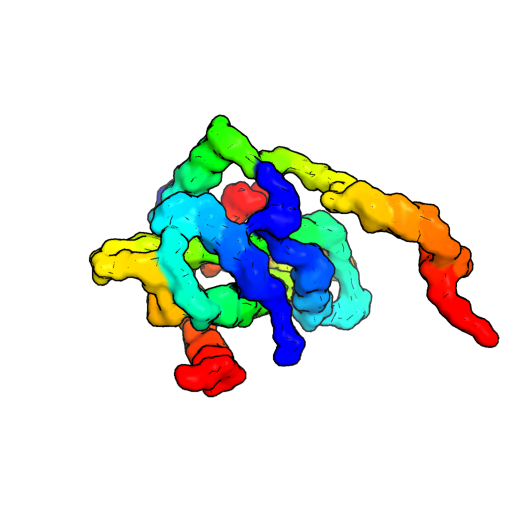C 3 38 ? 18.948 5.575 -30.017 1.00 82.60 64 GLU C CA 1
ATOM 1469 C C . GLU C 3 38 ? 18.159 5.730 -28.691 1.00 76.00 64 GLU C C 1
ATOM 1470 O O . GLU C 3 38 ? 18.722 5.541 -27.606 1.00 75.11 64 GLU C O 1
ATOM 1476 N N . ALA C 3 39 ? 16.865 6.031 -28.756 1.00 72.07 65 ALA C N 1
ATOM 1477 C CA . ALA C 3 39 ? 16.115 6.313 -27.524 1.00 66.83 65 ALA C CA 1
ATOM 1478 C C . ALA C 3 39 ? 16.155 5.222 -26.429 1.00 62.56 65 ALA C C 1
ATOM 1479 O O . ALA C 3 39 ? 16.673 5.466 -25.340 1.00 61.68 65 ALA C O 1
ATOM 1481 N 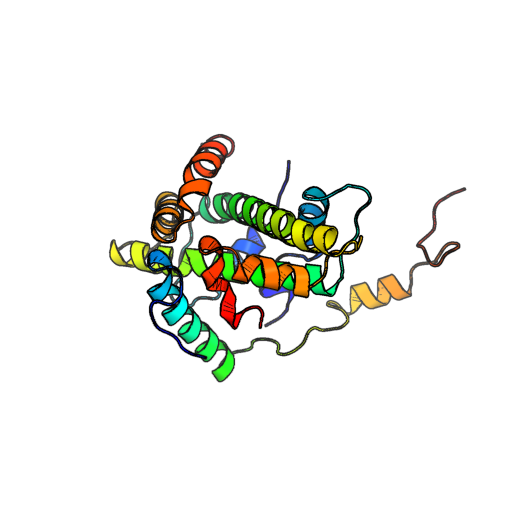N . PRO C 3 40 ? 15.623 4.013 -26.698 1.00 60.67 66 PRO C N 1
ATOM 1482 C CA . PRO C 3 40 ? 15.714 2.991 -25.664 1.00 57.51 66 PRO C CA 1
ATOM 1483 C C . PRO C 3 40 ? 17.132 2.836 -25.153 1.00 58.92 66 PRO C C 1
ATOM 1484 O O . PRO C 3 40 ? 17.335 2.564 -23.974 1.00 56.34 66 PRO C O 1
ATOM 1488 N N . VAL C 3 41 ? 18.098 3.017 -26.044 1.00 63.45 67 VAL C N 1
ATOM 1489 C CA . VAL C 3 41 ? 19.487 2.803 -25.708 1.00 67.00 67 VAL C CA 1
ATOM 1490 C C . VAL C 3 41 ? 19.914 3.800 -24.660 1.00 66.43 67 VAL C C 1
ATOM 1491 O O . VAL C 3 41 ? 20.501 3.411 -23.651 1.00 65.95 67 VAL C O 1
ATOM 1495 N N . LEU C 3 42 ? 19.612 5.078 -24.887 1.00 67.14 68 LEU C N 1
ATOM 1496 C CA . LEU C 3 42 ? 19.731 6.085 -23.826 1.00 66.78 68 LEU C CA 1
ATOM 1497 C C . LEU C 3 42 ? 18.983 5.681 -22.541 1.00 60.95 68 LEU C C 1
ATOM 1498 O O . LEU C 3 42 ? 19.546 5.723 -21.445 1.00 60.17 68 LEU C O 1
ATOM 1503 N N . PHE C 3 43 ? 17.722 5.281 -22.681 1.00 57.42 69 PHE C N 1
ATOM 1504 C CA . PHE C 3 43 ? 16.943 4.917 -21.519 1.00 53.94 69 PHE C CA 1
ATOM 1505 C C . PHE C 3 43 ? 17.507 3.755 -20.736 1.00 52.78 69 PHE C C 1
ATOM 1506 O O . PHE C 3 43 ? 17.417 3.738 -19.517 1.00 50.87 69 PHE C O 1
ATOM 1514 N N . ALA C 3 44 ? 18.079 2.779 -21.434 1.00 54.90 70 ALA C N 1
ATOM 1515 C CA . ALA C 3 44 ? 18.723 1.665 -20.764 1.00 54.91 70 ALA C CA 1
ATOM 1516 C C . ALA C 3 44 ? 19.683 2.233 -19.755 1.00 55.96 70 ALA C C 1
ATOM 1517 O O . ALA C 3 44 ? 19.611 1.894 -18.587 1.00 54.07 70 ALA C O 1
ATOM 1519 N N . LYS C 3 45 ? 20.550 3.133 -20.199 1.00 60.03 71 LYS C N 1
ATOM 1520 C CA . LYS C 3 45 ? 21.537 3.705 -19.308 1.00 62.53 71 LYS C CA 1
ATOM 1521 C C . LYS C 3 45 ? 20.899 4.638 -18.307 1.00 59.36 71 LYS C C 1
ATOM 1522 O O . LYS C 3 45 ? 21.273 4.626 -17.153 1.00 59.62 71 LYS C O 1
ATOM 1528 N N . ALA C 3 46 ? 19.930 5.439 -18.715 1.00 57.38 72 ALA C N 1
ATOM 1529 C CA . ALA C 3 46 ? 19.297 6.322 -17.739 1.00 55.43 72 ALA C CA 1
ATOM 1530 C C . ALA C 3 46 ? 18.674 5.543 -16.572 1.00 50.68 72 ALA C C 1
ATOM 1531 O O . ALA C 3 46 ? 18.912 5.873 -15.405 1.00 50.85 72 ALA C O 1
ATOM 1533 N N . ALA C 3 47 ? 17.896 4.503 -16.896 1.00 47.10 73 ALA C N 1
ATOM 1534 C CA . ALA C 3 47 ? 17.186 3.704 -15.899 1.00 43.11 73 ALA C CA 1
ATOM 1535 C C . ALA C 3 47 ? 18.231 3.094 -14.967 1.00 43.79 73 ALA C C 1
ATOM 1536 O O . ALA C 3 47 ? 18.082 3.074 -13.741 1.00 43.09 73 ALA C O 1
ATOM 1538 N N . GLN C 3 48 ? 19.323 2.658 -15.564 1.00 45.91 74 GLN C N 1
ATOM 1539 C CA . GLN C 3 48 ? 20.408 2.083 -14.845 1.00 47.65 74 GLN C CA 1
ATOM 1540 C C . GLN C 3 48 ? 20.988 3.065 -13.841 1.00 49.06 74 GLN C C 1
ATOM 1541 O O . GLN C 3 48 ? 21.260 2.723 -12.715 1.00 48.86 74 GLN C O 1
ATOM 1547 N N . ILE C 3 49 ? 21.134 4.312 -14.229 1.00 51.90 75 ILE C N 1
ATOM 1548 C CA . ILE C 3 49 ? 21.665 5.314 -13.314 1.00 55.13 75 ILE C CA 1
ATOM 1549 C C . ILE C 3 49 ? 20.602 5.627 -12.292 1.00 52.04 75 ILE C C 1
ATOM 1550 O O . ILE C 3 49 ? 20.912 5.972 -11.147 1.00 54.04 75 ILE C O 1
ATOM 1555 N N . PHE C 3 50 ? 19.344 5.519 -12.708 1.00 48.15 76 PHE C N 1
ATOM 1556 C CA . PHE C 3 50 ? 18.273 5.927 -11.846 1.00 46.18 76 PHE C CA 1
ATOM 1557 C C . PHE C 3 50 ? 18.122 4.902 -10.757 1.00 43.48 76 PHE C C 1
ATOM 1558 O O . PHE C 3 50 ? 18.264 5.187 -9.583 1.00 44.22 76 PHE C O 1
ATOM 1566 N N . ILE C 3 51 ? 17.873 3.683 -11.170 1.00 41.49 77 ILE C N 1
ATOM 1567 C CA . ILE C 3 51 ? 17.766 2.604 -10.248 1.00 40.42 77 ILE C CA 1
ATOM 1568 C C . ILE C 3 51 ? 18.983 2.608 -9.346 1.00 42.99 77 ILE C C 1
ATOM 1569 O O . ILE C 3 51 ? 18.863 2.396 -8.135 1.00 42.25 77 ILE C O 1
ATOM 1574 N N . THR C 3 52 ? 20.155 2.870 -9.924 1.00 46.81 78 THR C N 1
ATOM 1575 C CA . THR C 3 52 ? 21.354 2.892 -9.102 1.00 50.77 78 THR C CA 1
ATOM 1576 C C . THR C 3 52 ? 21.301 3.968 -8.061 1.00 52.66 78 THR C C 1
ATOM 1577 O O . THR C 3 52 ? 21.526 3.683 -6.887 1.00 53.52 78 THR C O 1
ATOM 1581 N N . GLU C 3 53 ? 20.988 5.194 -8.452 1.00 54.24 79 GLU C N 1
ATOM 1582 C CA . GLU C 3 53 ? 21.084 6.236 -7.455 1.00 58.16 79 GLU C CA 1
ATOM 1583 C C . GLU C 3 53 ? 19.863 6.378 -6.534 1.00 55.13 79 GLU C C 1
ATOM 1584 O O . GLU C 3 53 ? 19.944 7.005 -5.483 1.00 58.23 79 GLU C O 1
ATOM 1590 N N . LEU C 3 54 ? 18.755 5.751 -6.879 1.00 50.25 80 LEU C N 1
ATOM 1591 C CA . LEU C 3 54 ? 17.687 5.635 -5.904 1.00 48.35 80 LEU C CA 1
ATOM 1592 C C . LEU C 3 54 ? 18.098 4.710 -4.748 1.00 48.21 80 LEU C C 1
ATOM 1593 O O . LEU C 3 54 ? 18.112 5.117 -3.580 1.00 50.30 80 LEU C O 1
ATOM 1598 N N . THR C 3 55 ? 18.408 3.463 -5.082 1.00 46.01 81 THR C N 1
ATOM 1599 C CA . THR C 3 55 ? 18.826 2.483 -4.111 1.00 46.31 81 THR C CA 1
ATOM 1600 C C . THR C 3 55 ? 19.902 3.025 -3.151 1.00 50.49 81 THR C C 1
ATOM 1601 O O . THR C 3 55 ? 19.781 2.926 -1.913 1.00 50.79 81 THR C O 1
ATOM 1605 N N . LEU C 3 56 ? 20.945 3.612 -3.745 1.00 54.08 82 LEU C N 1
ATOM 1606 C CA . LEU C 3 56 ? 22.061 4.151 -3.012 1.00 59.16 82 LEU C CA 1
ATOM 1607 C C . LEU C 3 56 ? 21.531 5.028 -1.906 1.00 61.36 82 LEU C C 1
ATOM 1608 O O . LEU C 3 56 ? 21.842 4.804 -0.734 1.00 63.24 82 LEU C O 1
ATOM 1613 N N . ARG C 3 57 ? 20.708 6.006 -2.279 1.00 62.07 83 ARG C N 1
ATOM 1614 C CA . ARG C 3 57 ? 20.043 6.875 -1.308 1.00 64.85 83 ARG C CA 1
ATOM 1615 C C . ARG C 3 57 ? 19.212 6.113 -0.255 1.00 62.77 83 ARG C C 1
ATOM 1616 O O . ARG C 3 57 ? 19.354 6.371 0.940 1.00 66.24 83 ARG C O 1
ATOM 1624 N N . ALA C 3 58 ? 18.382 5.158 -0.678 1.00 58.29 84 ALA C N 1
ATOM 1625 C CA . ALA C 3 58 ? 17.514 4.441 0.268 1.00 57.01 84 ALA C CA 1
ATOM 1626 C C . ALA C 3 58 ? 18.302 3.703 1.340 1.00 58.00 84 ALA C C 1
ATOM 1627 O O . ALA C 3 58 ? 17.975 3.780 2.532 1.00 60.31 84 ALA C O 1
ATOM 1629 N N . TRP C 3 59 ? 19.350 3.005 0.909 1.00 57.20 85 TRP C N 1
ATOM 1630 C CA . TRP C 3 59 ? 20.252 2.278 1.818 1.00 58.81 85 TRP C CA 1
ATOM 1631 C C . TRP C 3 59 ? 20.803 3.098 2.995 1.00 63.64 85 TRP C C 1
ATOM 1632 O O . TRP C 3 59 ? 20.997 2.547 4.080 1.00 65.03 85 TRP C O 1
ATOM 1643 N N . ILE C 3 60 ? 21.072 4.392 2.770 1.00 66.81 86 ILE C N 1
ATOM 1644 C CA . ILE C 3 60 ? 21.445 5.306 3.849 1.00 72.54 86 ILE C CA 1
ATOM 1645 C C . ILE C 3 60 ? 20.412 5.167 4.943 1.00 72.66 86 ILE C C 1
ATOM 1646 O O . ILE C 3 60 ? 20.755 5.003 6.116 1.00 75.52 86 ILE C O 1
ATOM 1651 N N . HIS C 3 61 ? 19.141 5.241 4.555 1.00 70.38 87 HIS C N 1
ATOM 1652 C CA . HIS C 3 61 ? 18.076 5.191 5.538 1.00 72.08 87 HIS C CA 1
ATOM 1653 C C . HIS C 3 61 ? 18.022 3.823 6.200 1.00 70.33 87 HIS C C 1
ATOM 1654 O O . HIS C 3 61 ? 17.663 3.737 7.366 1.00 73.62 87 HIS C O 1
ATOM 1661 N N . THR C 3 62 ? 18.415 2.767 5.489 1.00 66.49 88 THR C N 1
ATOM 1662 C CA . THR C 3 62 ? 18.569 1.451 6.125 1.00 65.65 88 THR C CA 1
ATOM 1663 C C . THR C 3 62 ? 19.679 1.450 7.179 1.00 69.59 88 THR C C 1
ATOM 1664 O O . THR C 3 62 ? 19.477 0.955 8.285 1.00 71.95 88 THR C O 1
ATOM 1668 N N . GLU C 3 63 ? 20.845 1.992 6.844 1.00 71.37 89 GLU C N 1
ATOM 1669 C CA . GLU C 3 63 ? 21.951 2.027 7.797 1.00 76.20 89 GLU C CA 1
ATOM 1670 C C . GLU C 3 63 ? 21.678 2.955 8.988 1.00 80.22 89 GLU C C 1
ATOM 1671 O O . GLU C 3 63 ? 22.019 2.630 10.132 1.00 83.24 89 GLU C O 1
ATOM 1677 N N . ASP C 3 64 ? 21.082 4.113 8.693 1.00 80.72 90 ASP C N 1
ATOM 1678 C CA . ASP C 3 64 ? 20.567 5.036 9.690 1.00 84.75 90 ASP C CA 1
ATOM 1679 C C . ASP C 3 64 ? 19.804 4.291 10.754 1.00 84.04 90 ASP C C 1
ATOM 1680 O O . ASP C 3 64 ? 19.971 4.555 11.932 1.00 88.82 90 ASP C O 1
ATOM 1685 N N . ASN C 3 65 ? 18.979 3.343 10.330 1.00 78.69 91 ASN C N 1
ATOM 1686 C CA . ASN C 3 65 ? 18.125 2.602 11.242 1.00 78.89 91 ASN C CA 1
ATOM 1687 C C . ASN C 3 65 ? 18.742 1.316 11.756 1.00 78.19 91 ASN C C 1
ATOM 1688 O O . ASN C 3 65 ? 18.143 0.615 12.571 1.00 79.64 91 ASN C O 1
ATOM 1693 N N . LYS C 3 66 ? 19.944 1.013 11.280 1.00 76.87 92 LYS C N 1
ATOM 1694 C CA . LYS C 3 66 ? 20.742 -0.096 11.808 1.00 77.63 92 LYS C CA 1
ATOM 1695 C C . LYS C 3 66 ? 20.226 -1.455 11.374 1.00 74.03 92 LYS C C 1
ATOM 1696 O O . LYS C 3 66 ? 20.434 -2.462 12.059 1.00 75.71 92 LYS C O 1
ATOM 1702 N N . ARG C 3 67 ? 19.541 -1.453 10.230 1.00 69.83 93 ARG C N 1
ATOM 1703 C CA . ARG C 3 67 ? 19.084 -2.683 9.574 1.00 67.04 93 ARG C CA 1
ATOM 1704 C C . ARG C 3 67 ? 20.110 -3.147 8.565 1.00 65.40 93 ARG C C 1
ATOM 1705 O O . ARG C 3 67 ? 21.056 -2.429 8.262 1.00 66.18 93 ARG C O 1
ATOM 1713 N N . ARG C 3 68 ? 19.928 -4.353 8.055 1.00 64.41 94 ARG C N 1
ATOM 1714 C CA . ARG C 3 68 ? 20.768 -4.842 6.985 1.00 63.92 94 ARG C CA 1
ATOM 1715 C C . ARG C 3 68 ? 19.925 -5.182 5.762 1.00 60.98 94 ARG C C 1
ATOM 1716 O O . ARG C 3 68 ? 20.445 -5.520 4.697 1.00 60.44 94 ARG C O 1
ATOM 1724 N N . THR C 3 69 ? 18.612 -5.056 5.915 1.00 60.12 95 THR C N 1
ATOM 1725 C CA . THR C 3 69 ? 17.679 -5.209 4.808 1.00 57.85 95 THR C CA 1
ATOM 1726 C C . THR C 3 69 ? 17.074 -3.875 4.364 1.00 55.63 95 THR C C 1
ATOM 1727 O O . THR C 3 69 ? 16.474 -3.156 5.154 1.00 56.41 95 THR C O 1
ATOM 1731 N N . LEU C 3 70 ? 17.237 -3.558 3.088 1.00 53.88 96 LEU C N 1
ATOM 1732 C CA . LEU C 3 70 ? 16.604 -2.394 2.484 1.00 52.89 96 LEU C CA 1
ATOM 1733 C C . LEU C 3 70 ? 15.143 -2.712 2.266 1.00 53.51 96 LEU C C 1
ATOM 1734 O O . LEU C 3 70 ? 14.852 -3.792 1.797 1.00 53.86 96 LEU C O 1
ATOM 1739 N N . GLN C 3 71 ? 14.231 -1.789 2.577 1.00 55.52 97 GLN C N 1
ATOM 1740 C CA . GLN C 3 71 ? 12.788 -2.077 2.477 1.00 58.47 97 GLN C CA 1
ATOM 1741 C C . GLN C 3 71 ? 11.997 -0.967 1.816 1.00 59.45 97 GLN C C 1
ATOM 1742 O O . GLN C 3 71 ? 12.520 0.112 1.586 1.00 58.60 97 GLN C O 1
ATOM 1748 N N . ARG C 3 72 ? 10.720 -1.235 1.550 1.00 63.15 98 ARG C N 1
ATOM 1749 C CA . ARG C 3 72 ? 9.863 -0.305 0.815 1.00 65.39 98 ARG C CA 1
ATOM 1750 C C . ARG C 3 72 ? 9.969 1.075 1.407 1.00 67.61 98 ARG C C 1
ATOM 1751 O O . ARG C 3 72 ? 10.111 2.064 0.704 1.00 66.51 98 ARG C O 1
ATOM 1759 N N . ASN C 3 73 ? 9.928 1.130 2.722 1.00 71.90 99 ASN C N 1
ATOM 1760 C CA . ASN C 3 73 ? 9.787 2.406 3.377 1.00 76.53 99 ASN C CA 1
ATOM 1761 C C . ASN C 3 73 ? 11.065 3.195 3.482 1.00 74.66 99 ASN C C 1
ATOM 1762 O O . ASN C 3 73 ? 11.033 4.414 3.597 1.00 77.83 99 ASN C O 1
ATOM 1767 N N . ASP C 3 74 ? 12.181 2.487 3.394 1.00 70.72 100 ASP C N 1
ATOM 1768 C CA . ASP C 3 74 ? 13.445 3.116 3.122 1.00 69.04 100 ASP C CA 1
ATOM 1769 C C . ASP C 3 74 ? 13.309 3.937 1.869 1.00 67.19 100 ASP C C 1
ATOM 1770 O O . ASP C 3 74 ? 13.745 5.085 1.823 1.00 69.56 100 ASP C O 1
ATOM 1775 N N . ILE C 3 75 ? 12.684 3.351 0.859 1.00 63.88 101 ILE C N 1
ATOM 1776 C CA . ILE C 3 75 ? 12.594 3.981 -0.455 1.00 61.79 101 ILE C CA 1
ATOM 1777 C C . ILE C 3 75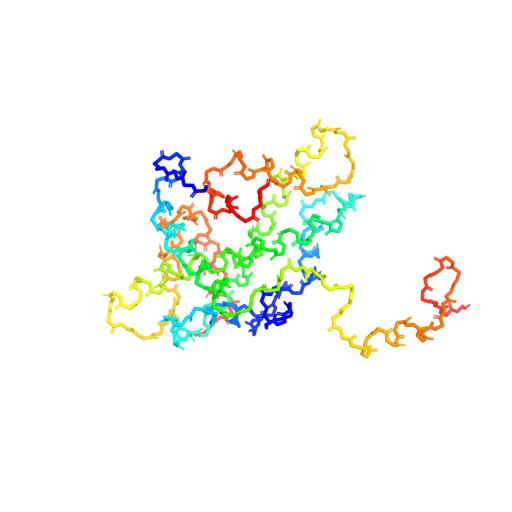 ? 11.810 5.282 -0.370 1.00 65.66 101 ILE C C 1
ATOM 1778 O O . ILE C 3 75 ? 12.327 6.336 -0.724 1.00 66.40 101 ILE C O 1
ATOM 1783 N N . ALA C 3 76 ? 10.584 5.199 0.141 1.00 68.97 102 ALA C N 1
ATOM 1784 C CA . ALA C 3 76 ? 9.712 6.357 0.283 1.00 74.71 102 ALA C CA 1
ATOM 1785 C C . ALA C 3 76 ? 10.425 7.492 1.004 1.00 78.49 102 ALA C C 1
ATOM 1786 O O . ALA C 3 76 ? 10.228 8.670 0.693 1.00 82.50 102 ALA C O 1
ATOM 1788 N N . MET C 3 77 ? 11.271 7.120 1.956 1.00 78.25 103 MET C N 1
ATOM 1789 C CA . MET C 3 77 ? 12.034 8.086 2.731 1.00 82.77 103 MET C CA 1
ATOM 1790 C C . MET C 3 77 ? 13.170 8.760 1.958 1.00 81.73 103 MET C C 1
ATOM 1791 O O . MET C 3 77 ? 13.639 9.816 2.373 1.00 87.14 103 MET C O 1
ATOM 1796 N N . ALA C 3 78 ? 13.614 8.175 0.848 1.00 76.21 104 ALA C N 1
ATOM 1797 C CA . ALA C 3 78 ? 14.547 8.880 -0.034 1.00 76.24 104 ALA C CA 1
ATOM 1798 C C . ALA C 3 78 ? 13.797 9.848 -0.971 1.00 78.77 104 ALA C C 1
ATOM 1799 O O . ALA C 3 78 ? 14.229 10.996 -1.185 1.00 83.42 104 ALA C O 1
ATOM 1801 N N . ILE C 3 79 ? 12.668 9.380 -1.502 1.00 76.50 105 ILE C N 1
ATOM 1802 C CA . ILE C 3 79 ? 11.803 10.159 -2.388 1.00 78.93 105 ILE C CA 1
ATOM 1803 C C . ILE C 3 79 ? 11.357 11.469 -1.772 1.00 87.02 105 ILE C C 1
ATOM 1804 O O . ILE C 3 79 ? 11.238 12.500 -2.448 1.00 91.08 105 ILE C O 1
ATOM 1809 N N . THR C 3 80 ? 11.114 11.421 -0.476 1.00 90.10 106 THR C N 1
ATOM 1810 C CA . THR C 3 80 ? 10.635 12.579 0.231 1.00 98.78 106 THR C CA 1
ATOM 1811 C C . THR C 3 80 ? 11.789 13.518 0.543 1.00 102.55 106 THR C C 1
ATOM 1812 O O . THR C 3 80 ? 11.574 14.676 0.884 1.00 110.73 106 THR C O 1
ATOM 1816 N N . LYS C 3 81 ? 13.013 13.022 0.411 1.00 97.68 107 LYS C N 1
ATOM 1817 C CA . LYS C 3 81 ? 14.176 13.819 0.759 1.00 102.28 107 LYS C CA 1
ATOM 1818 C C . LYS C 3 81 ? 15.011 14.246 -0.445 1.00 101.67 107 LYS C C 1
ATOM 1819 O O . LYS C 3 81 ? 16.174 14.621 -0.308 1.00 104.57 107 LYS C O 1
ATOM 1825 N N . PHE C 3 82 ? 14.408 14.220 -1.626 1.00 98.95 108 PHE C N 1
ATOM 1826 C CA . PHE C 3 82 ? 15.106 14.678 -2.814 1.00 99.20 108 PHE C CA 1
ATOM 1827 C C . PHE C 3 82 ? 14.158 15.235 -3.883 1.00 100.13 108 PHE C C 1
ATOM 1828 O O . PHE C 3 82 ? 13.307 14.519 -4.417 1.00 94.93 108 PHE C O 1
ATOM 1836 N N . ASP C 3 83 ? 14.320 16.519 -4.186 1.00 107.49 109 ASP C N 1
ATOM 1837 C CA . ASP C 3 83 ? 13.463 17.215 -5.151 1.00 110.61 109 ASP C CA 1
ATOM 1838 C C . ASP C 3 83 ? 13.404 16.553 -6.531 1.00 103.58 109 ASP C C 1
ATOM 1839 O O . ASP C 3 83 ? 12.368 16.563 -7.198 1.00 103.06 109 ASP C O 1
ATOM 1844 N N . GLN C 3 84 ? 14.520 15.978 -6.953 1.00 98.69 110 GLN C N 1
ATOM 1845 C CA . GLN C 3 84 ? 14.626 15.436 -8.288 1.00 93.42 110 GLN C CA 1
ATOM 1846 C C . GLN C 3 84 ? 13.743 14.204 -8.450 1.00 85.53 110 GLN C C 1
ATOM 1847 O O . GLN C 3 84 ? 13.456 13.762 -9.564 1.00 81.84 110 GLN C O 1
ATOM 1853 N N . PHE C 3 85 ? 13.305 13.661 -7.324 1.00 83.63 111 PHE C N 1
ATOM 1854 C CA . PHE C 3 85 ? 12.526 12.448 -7.322 1.00 77.38 111 PHE C CA 1
ATOM 1855 C C . PHE C 3 85 ? 11.084 12.736 -7.038 1.00 80.35 111 PHE C C 1
ATOM 1856 O O . PHE C 3 85 ? 10.300 11.814 -6.888 1.00 77.49 111 PHE C O 1
ATOM 1864 N N . ASP C 3 86 ? 10.739 14.016 -6.951 1.00 87.21 112 ASP C N 1
ATOM 1865 C CA . ASP C 3 86 ? 9.398 14.435 -6.575 1.00 92.27 112 ASP C CA 1
ATOM 1866 C C . ASP C 3 86 ? 8.279 13.809 -7.408 1.00 89.69 112 ASP C C 1
ATOM 1867 O O . ASP C 3 86 ? 7.152 13.729 -6.949 1.00 93.48 112 ASP C O 1
ATOM 1872 N N . PHE C 3 87 ? 8.582 13.359 -8.620 1.00 84.32 113 PHE C N 1
ATOM 1873 C CA . PHE C 3 87 ? 7.545 12.922 -9.567 1.00 83.10 113 PHE C CA 1
ATOM 1874 C C . PHE C 3 87 ? 6.951 11.550 -9.268 1.00 78.51 113 PHE C C 1
ATOM 1875 O O . PHE C 3 87 ? 6.047 11.097 -9.966 1.00 78.48 113 PHE C O 1
ATOM 1883 N N . LEU C 3 88 ? 7.476 10.888 -8.249 1.00 75.27 114 LEU C N 1
ATOM 1884 C CA . LEU C 3 88 ? 7.034 9.554 -7.876 1.00 71.96 114 LEU C CA 1
ATOM 1885 C C . LEU C 3 88 ? 6.036 9.574 -6.727 1.00 77.82 114 LEU C C 1
ATOM 1886 O O . LEU C 3 88 ? 5.633 8.523 -6.246 1.00 77.00 114 LEU C O 1
ATOM 1891 N N . ILE C 3 89 ? 5.6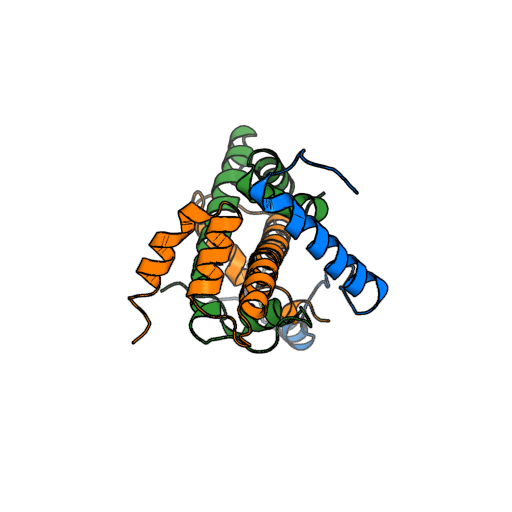35 10.765 -6.297 1.00 84.96 115 ILE C N 1
ATOM 1892 C CA . ILE C 3 89 ? 4.749 10.885 -5.138 1.00 92.09 115 ILE C CA 1
ATOM 1893 C C . ILE C 3 89 ? 3.509 10.011 -5.070 1.00 93.90 115 ILE C C 1
ATOM 1894 O O . ILE C 3 89 ? 3.329 9.309 -4.077 1.00 93.22 115 ILE C O 1
ATOM 1899 N N . ASP C 3 90 ? 2.664 10.011 -6.0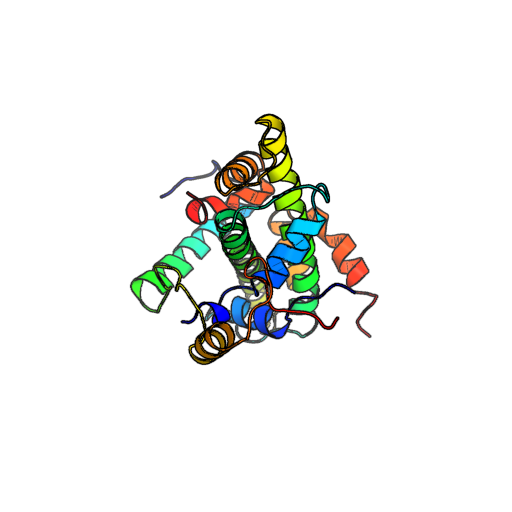99 1.00 97.24 116 ASP C N 1
ATOM 1900 C CA . ASP C 3 90 ? 1.524 9.091 -6.068 1.00 100.53 116 ASP C CA 1
ATOM 1901 C C . ASP C 3 90 ? 1.866 7.698 -6.623 1.00 92.88 116 ASP C C 1
ATOM 1902 O O . ASP C 3 90 ? 1.003 6.827 -6.697 1.00 95.42 116 ASP C O 1
ATOM 1907 N N . ILE C 3 91 ? 3.140 7.485 -6.952 1.00 84.68 117 ILE C N 1
ATOM 1908 C CA . ILE C 3 91 ? 3.646 6.129 -7.199 1.00 78.40 117 ILE C CA 1
ATOM 1909 C C . ILE C 3 91 ? 3.804 5.334 -5.913 1.00 78.09 117 ILE C C 1
ATOM 1910 O O . ILE C 3 91 ? 3.319 4.205 -5.840 1.00 78.66 117 ILE C O 1
ATOM 1915 N N . VAL C 3 92 ? 4.466 5.924 -4.911 1.00 78.04 118 VAL C N 1
ATOM 1916 C CA . VAL C 3 92 ? 4.707 5.256 -3.620 1.00 77.94 118 VAL C CA 1
ATOM 1917 C C . VAL C 3 92 ? 4.132 6.017 -2.438 1.00 85.05 118 VAL C C 1
ATOM 1918 O O . VAL C 3 92 ? 4.831 6.842 -1.856 1.00 85.20 118 VAL C O 1
ATOM 1922 N N . PRO C 3 93 ? 2.852 5.763 -2.089 1.00 92.31 119 PRO C N 1
ATOM 1923 C CA . PRO C 3 93 ? 2.315 6.421 -0.891 1.00 100.15 119 PRO C CA 1
ATOM 1924 C C . PRO C 3 93 ? 2.653 5.655 0.386 1.00 99.65 119 PRO C C 1
ATOM 1925 O O . PRO C 3 93 ? 3.506 6.097 1.153 1.00 98.02 119 PRO C O 1
#

Solvent-accessible surface area: 14589 Å² total; per-residue (Å²): 198,160,81,86,128,174,27,22,67,119,0,74,112,11,8,66,96,23,52,105,37,59,65,112,45,95,86,103,45,89,58,30,172,140,72,132,184,84,83,72,96,61,170,49,148,110,36,135,80,110,160,115,24,170,74,48,184,86,118,85,119,219,112,144,22,24,23,18,33,0,31,65,63,36,0,12,155,14,0,114,119,16,17,56,166,106,7,126,19,24,146,84,0,47,32,2,0,11,48,0,0,11,14,0,0,15,2,0,3,17,21,0,14,88,95,4,140,110,88,191,99,136,50,6,38,6,111,4,0,8,90,0,0,53,45,2,17,0,81,82,5,28,98,65,0,68,111,52,23,107,182,141,134,228,195,43,93,3,43,70,74,50,0,91,97,1,2,97,59,39,138,100,4,135,110,24,21,87,49,0,8,35,2,0,2,53,0,0,31,40,0,0,40,48,0,1,92,78,0,19,101,21,0,101,96,89,178,74,200,44,0,72,80,100,5,0,18,92,2,5,100,129,51,93,16,0,24,2,0,70,39,29,9,136

Foldseek 3Di:
DDDDPPDPPVCPVVVVVVVVVVVVCVVDNDDPPDDDPDDDPVVVVVLVVADADPPRHRHDDD/DDPVVQWDDLVVQVVVVCVVDDVPDDDDPVRSVVVRVVVSVVVVQLVVQLVVVQVVVVHDDRDDVSSLVSCVVVVVVVVRVVVVVVVVPPDD/DDDDDLVVLVVVVVVDVVDDDDDPCVSVVVRVVVVVVVVVLVVQLVVVCVVVPHPDRDLVSNVVSCVVDPVNVVCVVVRD

InterPro domains:
  IPR001289 Nuclear transcription factor Y subunit A [PF02045] (248-331)
  IPR001289 Nuclear transcription factor Y subunit A [PR00616] (264-286)
  IPR001289 Nuclear transcription factor Y subunit A [PR00616] (295-318)
  IPR001289 Nuclear transcription factor Y subunit A [PS51152] (261-321)
  IPR001289 Nuclear transcription factor Y subunit A [PTHR12632] (121-332)
  IPR001289 Nuclear transcription factor Y subunit A [SM00521] (260-321)
  IPR018362 CCAAT-binding factor, conserved site [PS00686] (266-286)

Sequence (234 aa):
MEEPLYVNAKQYHRILKRRQARAKLEAEGKIPKERRKYLHESRHRHAMARKRGEGGRFFSPKFREQDIYLPIANVARIMKNAIPQTGKIAKDAKECVQECVSEFISFITSEASERCHQEKRKTINGEDILFAMSTLGFDSYVEPLKLYLQKFREVQELPLARIKKIMKLDEDVKMISAEAPVLFAKAAQIFITELTLRAWIHTEDNKRRTLQRNDIAMAITKFDQFDFLIDIVP

GO terms:
  GO:0005515 protein binding (F, IPI)
  GO:0001228 DNA-binding transcription activator activity, RNA polymerase II-specific (F, IDA)
  GO:0016602 CCAAT-binding factor complex (C, IDA)
  GO:0006357 regulation of transcription by RNA polymerase II (P, IDA)
  GO:0000976 transcription cis-regulatory region binding (F, IDA)
  GO:0032993 protein-DNA complex (C, IDA)
  GO:0005634 nucleus (C, IDA)
  GO:0000978 RNA polymerase II cis-regulatory region sequence-specific DNA binding (F, IDA)
  GO:0090575 RNA polymerase II transcription regulator complex (C, IDA)
  GO:0005634 nucleus (C, TAS)
  GO:0003700 DNA-binding transcription factor activity (F, TAS)
  GO:0006366 transcription by RNA polymerase II (P, TAS)
  GO:0005654 nucleoplasm (C, TAS)
  GO:0005654 nucleoplasm (C, IDA)
  GO:0045944 positive regulation of transcription by RNA polymerase II (P, IDA)
  GO:0003677 DNA binding (F, IDA)
  GO:0006355 regulation of DNA-templated transcription (P, IDA)

Organism: Homo sapiens (NCBI:txid9606)